Protein AF-A0A553PBY0-F1 (afdb_monomer)

pLDDT: mean 75.98, std 18.67, range [30.89, 94.25]

Structure (mmCIF, N/CA/C/O backbone):
data_AF-A0A553PBY0-F1
#
_entry.id   AF-A0A553PBY0-F1
#
loop_
_atom_site.group_PDB
_atom_site.id
_atom_site.type_symbol
_atom_site.label_atom_id
_atom_site.label_alt_id
_atom_site.label_comp_id
_atom_site.label_asym_id
_atom_site.label_entity_id
_atom_site.label_seq_id
_atom_site.pdbx_PDB_ins_code
_atom_site.Cartn_x
_atom_site.Cartn_y
_atom_site.Cartn_z
_atom_site.occupancy
_atom_site.B_iso_or_equiv
_atom_site.auth_seq_id
_atom_site.auth_comp_id
_atom_site.auth_asym_id
_atom_site.auth_atom_id
_atom_site.pdbx_PDB_model_num
ATOM 1 N N . MET A 1 1 ? 54.554 -24.666 -1.623 1.00 38.56 1 MET A N 1
ATOM 2 C CA . MET A 1 1 ? 54.776 -23.727 -0.501 1.00 38.56 1 MET A CA 1
ATOM 3 C C . MET A 1 1 ? 53.475 -22.991 -0.212 1.00 38.56 1 MET A C 1
ATOM 5 O O . MET A 1 1 ? 53.004 -22.261 -1.074 1.00 38.56 1 MET A O 1
ATOM 9 N N . GLY A 1 2 ? 52.847 -23.252 0.938 1.00 52.47 2 GLY A N 1
ATOM 10 C CA . GLY A 1 2 ? 51.594 -22.602 1.335 1.00 52.47 2 GLY A CA 1
ATOM 11 C C . GLY A 1 2 ? 51.859 -21.191 1.853 1.00 52.47 2 GLY A C 1
ATOM 12 O O . GLY A 1 2 ? 52.647 -21.013 2.778 1.00 52.47 2 GLY A O 1
ATOM 13 N N . ARG A 1 3 ? 51.230 -20.187 1.238 1.00 54.53 3 ARG A N 1
ATOM 14 C CA . ARG A 1 3 ? 51.334 -18.782 1.643 1.00 54.53 3 ARG A CA 1
ATOM 15 C C . ARG A 1 3 ? 50.651 -18.617 3.009 1.00 54.53 3 ARG A C 1
ATOM 17 O O . ARG A 1 3 ? 49.430 -18.687 3.099 1.00 54.53 3 ARG A O 1
ATOM 24 N N . MET A 1 4 ? 51.442 -18.466 4.071 1.00 58.09 4 MET A N 1
ATOM 25 C CA . MET A 1 4 ? 50.954 -18.206 5.427 1.00 58.09 4 MET A CA 1
ATOM 26 C C . MET A 1 4 ? 50.369 -16.783 5.461 1.00 58.09 4 MET A C 1
ATOM 28 O O . MET A 1 4 ? 51.083 -15.817 5.205 1.00 58.09 4 MET A O 1
ATOM 32 N N . MET A 1 5 ? 49.060 -16.662 5.697 1.00 57.94 5 MET A N 1
ATOM 33 C CA . MET A 1 5 ? 48.366 -15.372 5.813 1.00 57.94 5 MET A CA 1
ATOM 34 C C . MET A 1 5 ? 48.830 -14.613 7.075 1.00 57.94 5 MET A C 1
ATOM 36 O O . MET A 1 5 ? 49.016 -15.251 8.118 1.00 57.94 5 MET A O 1
ATOM 40 N N . PRO A 1 6 ? 49.018 -13.281 7.019 1.00 61.19 6 PRO A N 1
ATOM 41 C CA . PRO A 1 6 ? 49.542 -12.502 8.140 1.00 61.19 6 PRO A CA 1
ATOM 42 C C . PRO A 1 6 ? 48.525 -12.414 9.291 1.00 61.19 6 PRO A C 1
ATOM 44 O O . PRO A 1 6 ? 47.386 -11.989 9.125 1.00 61.19 6 PRO A O 1
ATOM 47 N N . LYS A 1 7 ? 48.944 -12.835 10.492 1.00 60.31 7 LYS A N 1
ATOM 48 C CA . LYS A 1 7 ? 48.107 -12.928 11.709 1.00 60.31 7 LYS A CA 1
ATOM 49 C C . LYS A 1 7 ? 47.625 -11.572 12.246 1.00 60.31 7 LYS A C 1
ATOM 51 O O . LYS A 1 7 ? 46.683 -11.540 13.031 1.00 60.31 7 LYS A O 1
ATOM 56 N N . THR A 1 8 ? 48.247 -10.479 11.814 1.00 63.72 8 THR A N 1
ATOM 57 C CA . THR A 1 8 ? 47.926 -9.108 12.228 1.00 63.72 8 THR A CA 1
ATOM 58 C C . THR A 1 8 ? 46.520 -8.703 11.807 1.00 63.72 8 THR A C 1
ATOM 60 O O . THR A 1 8 ? 45.801 -8.085 12.585 1.00 63.72 8 THR A O 1
ATOM 63 N N . ASP A 1 9 ? 46.078 -9.102 10.617 1.00 65.00 9 ASP A N 1
ATOM 64 C CA . ASP A 1 9 ? 44.782 -8.677 10.076 1.00 65.00 9 ASP A CA 1
ATOM 65 C C . ASP A 1 9 ? 43.620 -9.284 10.875 1.00 65.00 9 ASP A C 1
ATOM 67 O O . ASP A 1 9 ? 42.601 -8.635 11.115 1.00 65.00 9 ASP A O 1
ATOM 71 N N . ASN A 1 10 ? 43.811 -10.502 11.388 1.00 71.44 10 ASN A N 1
ATOM 72 C CA . ASN A 1 10 ? 42.827 -11.185 12.224 1.00 71.44 10 ASN A CA 1
ATOM 73 C C . ASN A 1 10 ? 42.641 -10.505 13.586 1.00 71.44 10 ASN A C 1
ATOM 75 O O . ASN A 1 10 ? 41.527 -10.472 14.105 1.00 71.44 10 ASN A O 1
ATOM 79 N N . GLU A 1 11 ? 43.706 -9.948 14.158 1.00 82.06 11 GLU A N 1
ATOM 80 C CA . GLU A 1 11 ? 43.663 -9.263 15.452 1.00 82.06 11 GLU A CA 1
ATOM 81 C C . GLU A 1 11 ? 42.964 -7.899 15.348 1.00 82.06 11 GLU A C 1
ATOM 83 O O . GLU A 1 11 ? 42.089 -7.581 16.154 1.00 82.06 11 GLU A O 1
ATOM 88 N N . HIS A 1 12 ? 43.242 -7.135 14.287 1.00 82.12 12 HIS A N 1
ATOM 89 C CA . HIS A 1 12 ? 42.534 -5.880 14.010 1.00 82.12 12 HIS A CA 1
ATOM 90 C C . HIS A 1 12 ? 41.040 -6.114 13.743 1.00 82.12 12 HIS A C 1
ATOM 92 O O . HIS A 1 12 ? 40.190 -5.365 14.234 1.00 82.12 12 HIS A O 1
ATOM 98 N N . LEU A 1 13 ? 40.696 -7.181 13.011 1.00 85.25 13 LEU A N 1
ATOM 99 C CA . LEU A 1 13 ? 39.303 -7.583 12.806 1.00 85.25 13 LEU A CA 1
ATOM 100 C C . LEU A 1 13 ? 38.631 -7.994 14.121 1.00 85.25 13 LEU A C 1
ATOM 102 O O . LEU A 1 13 ? 37.502 -7.575 14.376 1.00 85.25 13 LEU A O 1
ATOM 106 N N . ALA A 1 14 ? 39.314 -8.757 14.977 1.00 84.38 14 ALA A N 1
ATOM 107 C CA . ALA A 1 14 ? 38.794 -9.159 16.282 1.00 84.38 14 ALA A CA 1
ATOM 108 C C . ALA A 1 14 ? 38.514 -7.949 17.191 1.00 84.38 14 ALA A C 1
ATOM 110 O O . ALA A 1 14 ? 37.434 -7.866 17.783 1.00 84.38 14 ALA A O 1
ATOM 111 N N . ASN A 1 15 ? 39.425 -6.975 17.231 1.00 90.69 15 ASN A N 1
ATOM 112 C CA . ASN A 1 15 ? 39.254 -5.743 18.003 1.00 90.69 15 ASN A CA 1
ATOM 113 C C . ASN A 1 15 ? 38.071 -4.910 17.488 1.00 90.69 15 ASN A C 1
ATOM 115 O O . ASN A 1 15 ? 37.210 -4.503 18.269 1.00 90.69 15 ASN A O 1
ATOM 119 N N . ARG A 1 16 ? 37.935 -4.757 16.165 1.00 91.06 16 ARG A N 1
ATOM 120 C CA . ARG A 1 16 ? 36.788 -4.058 15.564 1.00 91.06 16 ARG A CA 1
ATOM 121 C C . ARG A 1 16 ? 35.460 -4.770 15.839 1.00 91.06 16 ARG A C 1
ATOM 123 O O . ARG A 1 16 ? 34.447 -4.123 16.106 1.00 91.06 16 ARG A O 1
ATOM 130 N N . ILE A 1 17 ? 35.442 -6.104 15.804 1.00 90.12 17 ILE A N 1
ATOM 131 C CA . ILE A 1 17 ? 34.258 -6.899 16.168 1.00 90.12 17 ILE A CA 1
ATOM 132 C C . ILE A 1 17 ? 33.894 -6.664 17.638 1.00 90.12 17 ILE A C 1
ATOM 134 O O . ILE A 1 17 ? 32.717 -6.476 17.955 1.00 90.12 17 ILE A O 1
ATOM 138 N N . TYR A 1 18 ? 34.883 -6.637 18.529 1.00 92.56 18 TYR A N 1
ATOM 139 C CA . TYR A 1 18 ? 34.672 -6.362 19.947 1.00 92.56 18 TYR A CA 1
ATOM 140 C C . TYR A 1 18 ? 34.099 -4.956 20.191 1.00 92.56 18 TYR A C 1
ATOM 142 O O . TYR A 1 18 ? 33.154 -4.797 20.972 1.00 92.56 18 TYR A O 1
ATOM 150 N N . GLU A 1 19 ? 34.594 -3.942 19.483 1.00 91.88 19 GLU A N 1
ATOM 151 C CA . GLU A 1 19 ? 34.049 -2.581 19.532 1.00 91.88 19 GLU A CA 1
ATOM 152 C C . GLU A 1 19 ? 32.581 -2.544 19.093 1.00 91.88 19 GLU A C 1
ATOM 154 O O . GLU A 1 19 ? 31.731 -2.014 19.813 1.00 91.88 19 GLU A O 1
ATOM 159 N N . ILE A 1 20 ? 32.247 -3.188 17.967 1.00 93.12 20 ILE A N 1
ATOM 160 C CA . ILE A 1 20 ? 30.864 -3.294 17.476 1.00 93.12 20 ILE A CA 1
ATOM 161 C C . ILE A 1 20 ? 29.969 -3.976 18.520 1.00 93.12 20 ILE A C 1
ATOM 163 O O . ILE A 1 20 ? 28.880 -3.486 18.830 1.00 93.12 20 ILE A O 1
ATOM 167 N N . GLN A 1 21 ? 30.420 -5.086 19.109 1.00 90.44 21 GLN A N 1
ATOM 168 C CA . GLN A 1 21 ? 29.670 -5.787 20.154 1.00 90.44 21 GLN A CA 1
ATOM 169 C C . GLN A 1 21 ? 29.454 -4.909 21.392 1.00 90.44 21 GLN A C 1
ATOM 171 O O . GLN A 1 21 ? 28.365 -4.908 21.977 1.00 90.44 21 GLN A O 1
ATOM 176 N N . THR A 1 22 ? 30.465 -4.131 21.771 1.00 92.00 22 THR A N 1
ATOM 177 C CA . THR A 1 22 ? 30.405 -3.200 22.899 1.00 92.00 22 THR A CA 1
ATOM 178 C C . THR A 1 22 ? 29.403 -2.077 22.638 1.00 92.00 22 THR A C 1
ATOM 180 O O . THR A 1 22 ? 28.567 -1.792 23.503 1.00 92.00 22 THR A O 1
ATOM 183 N N . LEU A 1 23 ? 29.401 -1.502 21.432 1.00 92.69 23 LEU A N 1
ATOM 184 C CA . LEU A 1 23 ? 28.424 -0.497 21.004 1.00 92.69 23 LEU A CA 1
ATOM 185 C C . LEU A 1 23 ? 26.995 -1.052 21.037 1.00 92.69 23 LEU A C 1
ATOM 187 O O . LEU A 1 2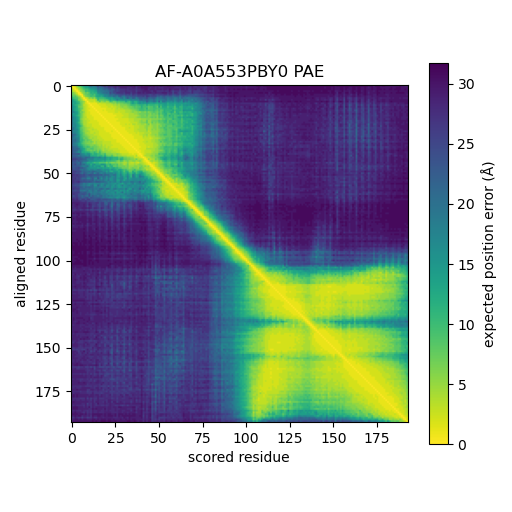3 ? 26.115 -0.456 21.661 1.00 92.69 23 LEU A O 1
ATOM 191 N N . ILE A 1 24 ? 26.768 -2.244 20.476 1.00 90.69 24 ILE A N 1
ATOM 192 C CA . ILE A 1 24 ? 25.455 -2.908 20.506 1.00 90.69 24 ILE A CA 1
ATOM 193 C C . ILE A 1 24 ? 24.997 -3.143 21.952 1.00 90.69 24 ILE A C 1
ATOM 195 O O . ILE A 1 24 ? 23.834 -2.911 22.295 1.00 90.69 24 ILE A O 1
ATOM 199 N N . LYS A 1 25 ? 25.897 -3.600 22.829 1.00 91.12 25 LYS A N 1
ATOM 200 C CA . LYS A 1 25 ? 25.595 -3.839 24.247 1.00 91.12 25 LYS A CA 1
ATOM 201 C C . LYS A 1 25 ? 25.232 -2.540 24.970 1.00 91.12 25 LYS A C 1
ATOM 203 O O . LYS A 1 25 ? 24.304 -2.545 25.783 1.00 91.12 25 LYS A O 1
ATOM 208 N N . LYS A 1 26 ? 25.920 -1.436 24.665 1.00 90.94 26 LYS A N 1
ATOM 209 C CA . LYS A 1 26 ? 25.639 -0.101 25.212 1.00 90.94 26 LYS A CA 1
ATOM 210 C C . LYS A 1 26 ? 24.264 0.407 24.773 1.00 90.94 26 LYS A C 1
ATOM 212 O O . LYS A 1 26 ? 23.470 0.791 25.631 1.00 90.94 26 LYS A O 1
ATOM 217 N N . GLU A 1 27 ? 23.936 0.306 23.487 1.00 89.44 27 GLU A N 1
ATOM 218 C CA . GLU A 1 27 ? 22.624 0.706 22.961 1.00 89.44 27 GLU A CA 1
ATOM 219 C C . GLU A 1 27 ? 21.483 -0.136 23.546 1.00 89.44 27 GLU A C 1
ATOM 221 O O . GLU A 1 27 ? 20.462 0.396 23.980 1.00 89.44 27 GLU A O 1
ATOM 226 N N . ARG A 1 28 ? 21.677 -1.453 23.693 1.00 89.12 28 ARG A N 1
ATOM 227 C CA . ARG A 1 28 ? 20.698 -2.327 24.369 1.00 89.12 28 ARG A CA 1
ATOM 228 C C . ARG A 1 28 ? 20.457 -1.921 25.824 1.00 89.12 28 ARG A C 1
ATOM 230 O O . ARG A 1 28 ? 19.316 -1.972 26.285 1.00 89.12 28 ARG A O 1
ATOM 237 N N . ARG A 1 29 ? 21.506 -1.519 26.551 1.00 90.44 29 ARG A N 1
ATOM 238 C CA . ARG A 1 29 ? 21.386 -1.008 27.928 1.00 90.44 29 ARG A CA 1
ATOM 239 C C . ARG A 1 29 ? 20.627 0.317 27.963 1.00 90.44 29 ARG A C 1
ATOM 241 O O . ARG A 1 29 ? 19.698 0.443 28.753 1.00 90.44 29 ARG A O 1
ATOM 248 N N . LYS A 1 30 ? 20.961 1.262 27.079 1.00 91.81 30 LYS A N 1
ATOM 249 C CA . LYS A 1 30 ? 20.268 2.555 26.962 1.00 91.81 30 LYS A CA 1
ATOM 250 C C . LYS A 1 30 ? 18.781 2.367 26.654 1.00 91.81 30 LYS A C 1
ATOM 252 O O . LYS A 1 30 ? 17.943 2.944 27.340 1.00 91.81 30 LYS A O 1
ATOM 257 N N . LYS A 1 31 ? 18.455 1.483 25.704 1.00 88.44 31 LYS A N 1
ATOM 258 C CA . LYS A 1 31 ? 17.075 1.107 25.368 1.00 88.44 31 LYS A CA 1
ATOM 259 C C . LYS A 1 31 ? 16.323 0.569 26.587 1.00 88.44 31 LYS A C 1
ATOM 261 O O . LYS A 1 31 ? 15.203 0.988 26.844 1.00 88.44 31 LYS A O 1
ATOM 266 N N . ARG A 1 32 ? 16.946 -0.331 27.358 1.00 89.69 32 ARG A N 1
ATOM 267 C CA . ARG A 1 32 ? 16.352 -0.895 28.581 1.00 89.69 32 ARG A CA 1
ATOM 268 C C . ARG A 1 32 ? 16.077 0.180 29.631 1.00 89.69 32 ARG A C 1
ATOM 270 O O . ARG A 1 32 ? 14.993 0.194 30.194 1.00 89.69 32 ARG A O 1
ATOM 277 N N . LEU A 1 33 ? 17.028 1.081 29.869 1.00 92.56 33 LEU A N 1
ATOM 278 C CA . LEU A 1 33 ? 16.848 2.179 30.823 1.00 92.56 33 LEU A CA 1
ATOM 279 C C . LEU A 1 33 ? 15.722 3.124 30.395 1.00 92.56 33 LEU A C 1
ATOM 281 O O . LEU A 1 33 ? 14.938 3.548 31.236 1.00 92.56 33 LEU A O 1
ATOM 285 N N . LEU A 1 34 ? 15.616 3.424 29.097 1.00 88.25 34 LEU A N 1
ATOM 286 C CA . LEU A 1 34 ? 14.524 4.237 28.568 1.00 88.25 34 LEU A CA 1
ATOM 287 C C . LEU A 1 34 ? 13.170 3.549 28.774 1.00 88.25 34 LEU A C 1
ATOM 289 O O . LEU A 1 34 ? 12.256 4.177 29.289 1.00 88.25 34 LEU A O 1
ATOM 293 N N . MET A 1 35 ? 13.064 2.255 28.460 1.00 82.94 35 MET A N 1
ATOM 294 C CA . MET A 1 35 ? 11.848 1.475 28.728 1.00 82.94 35 MET A CA 1
ATOM 295 C C . MET A 1 35 ? 11.466 1.489 30.210 1.00 82.94 35 MET A C 1
ATOM 297 O O . MET A 1 35 ? 10.310 1.723 30.527 1.00 82.94 35 MET A O 1
ATOM 301 N N . MET A 1 36 ? 12.432 1.303 31.116 1.00 87.38 36 MET A N 1
ATOM 302 C CA . MET A 1 36 ? 12.176 1.349 32.561 1.00 87.38 36 MET A CA 1
ATOM 303 C C . MET A 1 36 ? 11.685 2.728 33.024 1.00 87.38 36 MET A C 1
ATOM 305 O O . MET A 1 36 ? 10.794 2.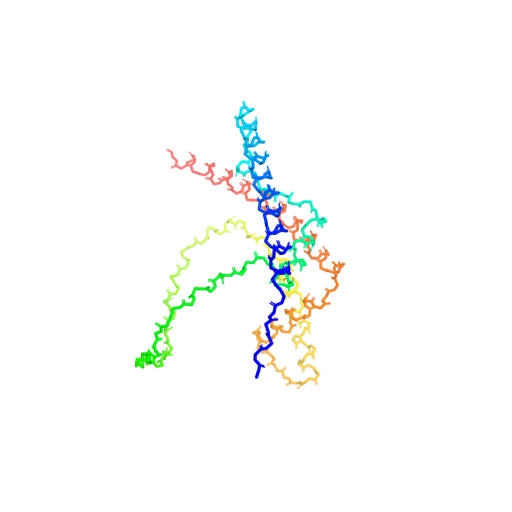803 33.862 1.00 87.38 36 MET A O 1
ATOM 309 N N . LYS A 1 37 ? 12.231 3.818 32.466 1.00 89.12 37 LYS A N 1
ATOM 310 C CA . LYS A 1 37 ? 11.750 5.181 32.749 1.00 89.12 37 LYS A CA 1
ATOM 311 C C . LYS A 1 37 ? 10.327 5.407 32.233 1.00 89.12 37 LYS A C 1
ATOM 313 O O . LYS A 1 37 ? 9.530 6.019 32.929 1.00 89.12 37 LYS A O 1
ATOM 318 N N . LEU A 1 38 ? 10.008 4.906 31.040 1.00 85.62 38 LEU A N 1
ATOM 319 C CA . LEU A 1 38 ? 8.663 5.009 30.466 1.00 85.62 38 LEU A CA 1
ATOM 320 C C . LEU A 1 38 ? 7.644 4.158 31.244 1.00 85.62 38 LEU A C 1
ATOM 322 O O . LEU A 1 38 ? 6.529 4.611 31.484 1.00 85.62 38 LEU A O 1
ATOM 326 N N . ASP A 1 39 ? 8.050 2.973 31.711 1.00 84.94 39 ASP A N 1
ATOM 327 C CA . ASP A 1 39 ? 7.241 2.113 32.587 1.00 84.94 39 ASP A CA 1
ATOM 328 C C . ASP A 1 39 ? 6.918 2.802 33.919 1.00 84.94 39 ASP A C 1
ATOM 330 O O . ASP A 1 39 ? 5.793 2.709 34.400 1.00 84.94 39 ASP A O 1
ATOM 334 N N . GLN A 1 40 ? 7.879 3.532 34.495 1.00 85.94 40 GLN A N 1
ATOM 335 C CA . GLN A 1 40 ? 7.687 4.281 35.740 1.00 85.94 40 GLN A CA 1
ATOM 336 C C . GLN A 1 40 ? 6.667 5.421 35.600 1.00 85.94 40 GLN A C 1
ATOM 338 O O . GLN A 1 40 ? 5.982 5.752 36.563 1.00 85.94 40 GLN A O 1
ATOM 343 N N . ILE A 1 41 ? 6.563 6.010 34.407 1.00 85.44 41 ILE A N 1
ATOM 344 C CA . ILE A 1 41 ? 5.608 7.082 34.085 1.00 85.44 41 ILE A CA 1
ATOM 345 C C . ILE A 1 41 ? 4.216 6.502 33.744 1.00 85.44 41 ILE A C 1
ATOM 347 O O . ILE A 1 41 ? 3.237 7.241 33.695 1.00 85.44 41 ILE A O 1
ATOM 351 N N . GLY A 1 42 ? 4.098 5.178 33.562 1.00 79.25 42 GLY A N 1
ATOM 352 C CA . GLY A 1 42 ? 2.845 4.512 33.191 1.00 79.25 42 GLY A CA 1
ATOM 353 C C . GLY A 1 42 ? 2.463 4.691 31.718 1.00 79.25 42 GLY A C 1
ATOM 354 O O . GLY A 1 42 ? 1.295 4.553 31.362 1.00 79.25 42 GLY A O 1
ATOM 355 N N . ASP A 1 43 ? 3.432 5.013 30.858 1.00 76.44 43 ASP A N 1
ATOM 356 C CA . ASP A 1 43 ? 3.194 5.292 29.442 1.00 76.44 43 ASP A CA 1
ATOM 357 C C . ASP A 1 43 ? 2.939 3.995 28.642 1.00 76.44 43 ASP A C 1
ATOM 359 O O . ASP A 1 43 ? 3.628 2.985 28.807 1.00 76.44 43 ASP A O 1
ATOM 363 N N . ASN A 1 44 ? 1.964 4.002 27.728 1.00 77.38 44 ASN A N 1
ATOM 364 C CA . ASN A 1 44 ? 1.546 2.823 26.954 1.00 77.38 44 ASN A CA 1
ATOM 365 C C . ASN A 1 44 ? 2.397 2.614 25.685 1.00 77.38 44 ASN A C 1
ATOM 367 O O . ASN A 1 44 ? 1.904 2.198 24.633 1.00 77.38 44 ASN A O 1
ATOM 371 N N . TYR A 1 45 ? 3.703 2.877 25.764 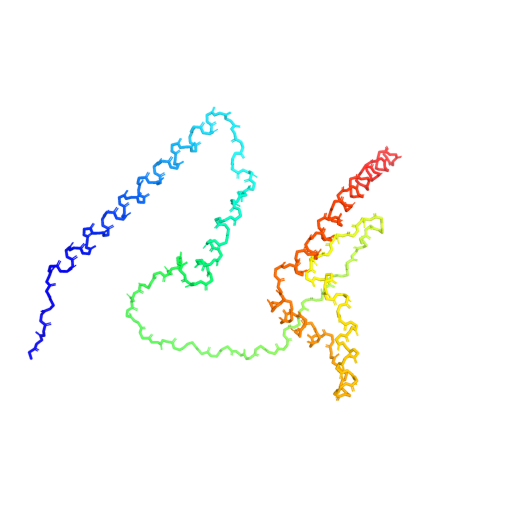1.00 77.88 45 TYR A N 1
ATOM 372 C CA . TYR A 1 45 ? 4.617 2.833 24.614 1.00 77.88 45 TYR A CA 1
ATOM 373 C C . TYR A 1 45 ? 4.725 1.447 23.946 1.00 77.88 45 TYR A C 1
ATOM 375 O O . TYR A 1 45 ? 5.251 1.335 22.841 1.00 77.88 45 TYR A O 1
ATOM 383 N N . ARG A 1 46 ? 4.246 0.376 24.596 1.00 79.44 46 ARG A N 1
ATOM 384 C CA . ARG A 1 46 ? 4.227 -0.989 24.037 1.00 79.44 46 ARG A CA 1
ATOM 385 C C . ARG A 1 46 ? 3.126 -1.203 22.996 1.00 79.44 46 ARG A C 1
ATOM 387 O O . ARG A 1 46 ? 3.312 -2.032 22.108 1.00 79.44 46 ARG A O 1
ATOM 394 N N . ASN A 1 47 ? 2.014 -0.473 23.099 1.00 75.44 47 ASN A N 1
ATOM 395 C CA . ASN A 1 47 ? 0.842 -0.662 22.237 1.00 75.44 47 ASN A CA 1
ATOM 396 C C . ASN A 1 47 ? 0.650 0.472 21.220 1.00 75.44 47 ASN A C 1
ATOM 398 O O . ASN A 1 47 ? -0.205 0.359 20.340 1.00 75.44 47 ASN A O 1
ATOM 402 N N . VAL A 1 48 ? 1.432 1.551 21.311 1.00 72.25 48 VAL A N 1
ATOM 403 C CA . VAL A 1 48 ? 1.407 2.630 20.318 1.00 72.25 48 VAL A CA 1
ATOM 404 C C . VAL A 1 48 ? 2.097 2.150 19.032 1.00 72.25 48 VAL A C 1
ATOM 406 O O . VAL A 1 48 ? 3.226 1.655 19.094 1.00 72.25 48 VAL A O 1
ATOM 409 N N . PRO A 1 49 ? 1.460 2.283 17.852 1.00 66.94 49 PRO A N 1
ATOM 410 C CA . PRO A 1 49 ? 2.108 1.991 16.580 1.00 66.94 49 PRO A CA 1
ATOM 411 C C . PRO A 1 49 ? 3.373 2.838 16.434 1.00 66.94 49 PRO A C 1
ATOM 413 O O . PRO A 1 49 ? 3.312 4.063 16.521 1.00 66.94 49 PRO A O 1
ATOM 416 N N . ILE A 1 50 ? 4.519 2.195 16.208 1.00 67.25 50 ILE A N 1
ATOM 417 C CA . ILE A 1 50 ? 5.781 2.897 15.958 1.00 67.25 50 ILE A CA 1
ATOM 418 C C . ILE A 1 50 ? 5.649 3.625 14.615 1.00 67.25 50 ILE A C 1
ATOM 420 O O . ILE A 1 50 ? 5.813 3.026 13.552 1.00 67.25 50 ILE A O 1
ATOM 424 N N . ILE A 1 51 ? 5.330 4.917 14.662 1.00 63.50 51 ILE A N 1
ATOM 425 C CA . ILE A 1 51 ? 5.367 5.801 13.498 1.00 63.50 51 ILE A CA 1
ATOM 426 C C . ILE A 1 51 ? 6.833 6.182 13.314 1.00 63.50 51 ILE A C 1
ATOM 428 O O . ILE A 1 51 ? 7.327 7.126 13.925 1.00 63.50 51 ILE A O 1
ATOM 432 N N . MET A 1 52 ? 7.560 5.392 12.524 1.00 65.12 52 MET A N 1
ATOM 433 C CA . MET A 1 52 ? 8.902 5.791 12.105 1.00 65.12 52 MET A CA 1
ATOM 434 C C . MET A 1 52 ? 8.782 7.092 11.296 1.00 65.12 52 MET A C 1
ATOM 436 O O . MET A 1 52 ? 7.913 7.174 10.419 1.00 65.12 52 MET A O 1
ATOM 440 N N . PRO A 1 53 ? 9.604 8.118 11.576 1.00 67.81 53 PRO A N 1
ATOM 441 C CA . PRO A 1 53 ? 9.548 9.369 10.836 1.00 67.81 53 PRO A CA 1
ATOM 442 C C . PRO A 1 53 ? 9.825 9.097 9.346 1.00 67.81 53 PRO A C 1
ATOM 444 O O . PRO A 1 53 ? 10.677 8.265 9.029 1.00 67.81 53 PRO A O 1
ATOM 447 N N . PRO A 1 54 ? 9.146 9.787 8.410 1.00 59.47 54 PRO A N 1
ATOM 448 C CA . PRO A 1 54 ? 9.144 9.419 6.989 1.00 59.47 54 PRO A CA 1
ATOM 449 C C . PRO A 1 54 ? 10.533 9.243 6.354 1.00 59.47 54 PRO A C 1
ATOM 451 O O . PRO A 1 54 ? 10.730 8.345 5.542 1.00 59.47 54 PRO A O 1
ATOM 454 N N . LYS A 1 55 ? 11.520 10.041 6.779 1.00 62.41 55 LYS A N 1
ATOM 455 C CA . LYS A 1 55 ? 12.909 9.966 6.293 1.00 62.41 55 LYS A CA 1
ATOM 456 C C . LYS A 1 55 ? 13.639 8.686 6.727 1.00 62.41 55 LYS A C 1
ATOM 458 O O . LYS A 1 55 ? 14.500 8.188 6.013 1.00 62.41 55 LYS A O 1
ATOM 463 N N . GLU A 1 56 ? 13.296 8.130 7.887 1.00 63.12 56 GLU A N 1
ATOM 464 C CA . GLU A 1 56 ? 13.873 6.869 8.373 1.00 63.12 56 GLU A CA 1
ATOM 465 C C . GLU A 1 56 ? 13.187 5.652 7.744 1.00 63.12 56 GLU A C 1
ATOM 467 O O . GLU A 1 56 ? 13.828 4.622 7.548 1.00 63.12 56 GLU A O 1
ATOM 472 N N . VAL A 1 57 ? 11.911 5.786 7.361 1.00 61.88 57 VAL A N 1
ATOM 473 C CA . VAL A 1 57 ? 11.163 4.761 6.615 1.00 61.88 57 VAL A CA 1
ATOM 474 C C . VAL A 1 57 ? 11.789 4.526 5.241 1.00 61.88 57 VAL A C 1
ATOM 476 O O . VAL A 1 57 ? 11.973 3.375 4.853 1.00 61.88 57 VAL A O 1
ATOM 479 N N . GLU A 1 58 ? 12.162 5.597 4.540 1.00 62.66 58 GLU A N 1
ATOM 480 C CA . GLU A 1 58 ? 12.817 5.534 3.229 1.00 62.66 58 GLU A CA 1
ATOM 481 C C . GLU A 1 58 ? 14.197 4.863 3.321 1.00 62.66 58 GLU A C 1
ATOM 483 O O . GLU A 1 58 ? 14.481 3.914 2.590 1.00 62.66 58 GLU A O 1
ATOM 488 N N . ASN A 1 59 ? 15.010 5.253 4.309 1.00 65.12 59 ASN A N 1
ATOM 489 C CA . ASN A 1 59 ? 16.313 4.633 4.571 1.00 65.12 59 ASN A CA 1
ATOM 490 C C . ASN A 1 59 ? 16.193 3.150 4.956 1.00 65.12 59 ASN A C 1
ATOM 492 O O . ASN A 1 59 ? 16.986 2.316 4.516 1.00 65.12 59 ASN A O 1
ATOM 496 N N . PHE A 1 60 ? 15.191 2.799 5.763 1.00 61.41 60 PHE A N 1
ATOM 497 C CA . PHE A 1 60 ? 14.930 1.421 6.171 1.00 61.41 60 PHE A CA 1
ATOM 498 C C . PHE A 1 60 ? 14.437 0.558 5.003 1.00 61.41 60 PHE A C 1
ATOM 500 O O . PHE A 1 60 ? 14.870 -0.582 4.847 1.00 61.41 60 PHE A O 1
ATOM 507 N N . GLN A 1 61 ? 13.568 1.099 4.148 1.00 62.56 61 GLN A N 1
ATOM 508 C CA . GLN A 1 61 ? 13.103 0.425 2.935 1.00 62.56 61 GLN A CA 1
ATOM 509 C C . GLN A 1 61 ? 14.241 0.228 1.931 1.00 62.56 61 GLN A C 1
ATOM 511 O O . GLN A 1 61 ? 14.352 -0.851 1.353 1.00 62.56 61 GLN A O 1
ATOM 516 N N . LEU A 1 62 ? 15.132 1.212 1.790 1.00 65.62 62 LEU A N 1
ATOM 517 C CA . LEU A 1 62 ? 16.329 1.114 0.956 1.00 65.62 62 LEU A CA 1
ATOM 518 C C . LEU A 1 62 ? 17.323 0.061 1.488 1.00 65.62 62 LEU A C 1
ATOM 520 O O . LEU A 1 62 ? 17.883 -0.721 0.716 1.00 65.62 62 LEU A O 1
ATOM 524 N N . ALA A 1 63 ? 17.495 -0.033 2.810 1.00 62.88 63 ALA A N 1
ATOM 525 C CA . ALA A 1 63 ? 18.315 -1.068 3.447 1.00 62.88 63 ALA A CA 1
ATOM 526 C C . ALA A 1 63 ? 17.713 -2.482 3.287 1.00 62.88 63 ALA A C 1
ATOM 528 O O . ALA A 1 63 ? 18.432 -3.452 3.046 1.00 62.88 63 ALA A O 1
ATOM 529 N N . MET A 1 64 ? 16.384 -2.599 3.352 1.00 61.59 64 MET A N 1
ATOM 530 C CA . MET A 1 64 ? 15.660 -3.856 3.131 1.00 61.59 64 MET A CA 1
ATOM 531 C C . MET A 1 64 ? 15.671 -4.298 1.663 1.00 61.59 64 MET A C 1
ATOM 533 O O . MET A 1 64 ? 15.785 -5.489 1.378 1.00 61.59 64 MET A O 1
ATOM 537 N N . ALA A 1 65 ? 15.582 -3.349 0.728 1.00 65.06 65 ALA A N 1
ATOM 538 C CA . ALA A 1 65 ? 15.661 -3.608 -0.708 1.00 65.06 65 ALA A CA 1
ATOM 539 C C . ALA A 1 65 ? 17.076 -4.016 -1.158 1.00 65.06 65 ALA A C 1
ATOM 541 O O . ALA A 1 65 ? 17.216 -4.748 -2.134 1.00 65.06 65 ALA A O 1
ATOM 542 N N . SER A 1 66 ? 18.116 -3.598 -0.428 1.00 52.59 66 SER A N 1
ATOM 543 C CA . SER A 1 66 ? 19.520 -3.938 -0.711 1.00 52.59 66 SER A CA 1
ATOM 544 C C . SER A 1 66 ? 20.001 -5.250 -0.069 1.00 52.59 66 SER A C 1
ATOM 546 O O . SER A 1 66 ? 21.184 -5.576 -0.146 1.00 52.59 66 SER A O 1
ATOM 548 N N . GLY A 1 67 ? 19.104 -6.051 0.525 1.00 53.22 67 GLY A N 1
ATOM 549 C CA . GLY A 1 67 ? 19.433 -7.390 1.035 1.00 53.22 67 GLY A CA 1
ATOM 550 C C . GLY A 1 67 ? 20.298 -7.402 2.302 1.00 53.22 67 GLY A C 1
ATOM 551 O O . GLY A 1 67 ? 20.882 -8.431 2.644 1.00 53.22 67 GLY A O 1
ATOM 552 N N . GLY A 1 68 ? 20.385 -6.281 3.018 1.00 50.81 68 GLY A N 1
ATOM 553 C CA . GLY A 1 68 ? 21.153 -6.164 4.251 1.00 50.81 68 GLY A CA 1
ATOM 554 C C . GLY A 1 68 ? 20.310 -6.425 5.499 1.00 50.81 68 GLY A C 1
ATOM 555 O O . GLY A 1 68 ? 19.248 -5.839 5.663 1.00 50.81 68 GLY A O 1
ATOM 556 N N . LEU A 1 69 ? 20.865 -7.226 6.418 1.00 45.53 69 LEU A N 1
ATOM 557 C CA . LEU A 1 69 ? 20.543 -7.304 7.857 1.00 45.53 69 LEU A CA 1
ATOM 558 C C . LEU A 1 69 ? 19.626 -8.423 8.383 1.00 45.53 69 LEU A C 1
ATOM 560 O O . LEU A 1 69 ? 19.178 -8.309 9.511 1.00 45.53 69 LEU A O 1
ATOM 564 N N . TYR A 1 70 ? 19.482 -9.573 7.714 1.00 38.59 70 TYR A N 1
ATOM 565 C CA . TYR A 1 70 ? 19.198 -10.845 8.426 1.00 38.59 70 TYR A CA 1
ATOM 566 C C . TYR A 1 70 ? 19.881 -12.028 7.726 1.00 38.59 70 TYR A C 1
ATOM 568 O O . TYR A 1 70 ? 19.239 -12.895 7.137 1.00 38.59 70 TYR A O 1
ATOM 576 N N . GLY A 1 71 ? 21.214 -12.067 7.782 1.00 36.16 71 GLY A N 1
ATOM 577 C CA . GLY A 1 71 ? 21.979 -13.263 7.434 1.00 36.16 71 GLY A CA 1
ATOM 578 C C . GLY A 1 71 ? 21.683 -14.373 8.443 1.00 36.16 71 GLY A C 1
ATOM 579 O O . GLY A 1 71 ? 22.117 -14.320 9.593 1.00 36.16 71 GLY A O 1
ATOM 580 N N . LYS A 1 72 ? 20.897 -15.365 8.028 1.00 35.12 72 LYS A N 1
ATOM 581 C CA . LYS A 1 72 ? 20.696 -16.620 8.756 1.00 35.12 72 LYS A CA 1
ATOM 582 C C . LYS A 1 72 ? 22.041 -17.356 8.738 1.00 35.12 72 LYS A C 1
ATOM 584 O O . LYS A 1 72 ? 22.491 -17.751 7.674 1.00 35.12 72 LYS A O 1
ATOM 589 N N . GLY A 1 73 ? 22.703 -17.454 9.890 1.00 30.89 73 GLY A N 1
ATOM 590 C CA . GLY A 1 73 ? 24.039 -18.039 10.000 1.00 30.89 73 GLY A CA 1
ATOM 591 C C . GLY A 1 73 ? 24.082 -19.518 9.613 1.00 30.89 73 GLY A C 1
ATOM 592 O O . GLY A 1 73 ? 23.315 -20.327 10.143 1.00 30.89 73 GLY A O 1
ATOM 593 N N . ASP A 1 74 ? 25.020 -19.850 8.731 1.00 33.97 74 ASP A N 1
ATOM 594 C CA . ASP A 1 74 ? 25.408 -21.209 8.378 1.00 33.97 74 ASP A CA 1
ATOM 595 C C . ASP A 1 74 ? 26.189 -21.857 9.530 1.00 33.97 74 ASP A C 1
ATOM 597 O O . ASP A 1 74 ? 27.226 -21.361 9.971 1.00 33.97 74 ASP A O 1
ATOM 601 N N . LYS A 1 75 ? 25.694 -22.999 10.018 1.00 36.66 75 LYS A N 1
ATOM 602 C CA . LYS A 1 75 ? 26.481 -23.945 10.815 1.00 36.66 75 LYS A CA 1
ATOM 603 C C . LYS A 1 75 ? 26.786 -25.132 9.916 1.00 36.66 75 LYS A C 1
ATOM 605 O O . LYS A 1 75 ? 25.892 -25.904 9.581 1.00 36.66 75 LYS A O 1
ATOM 610 N N . ASN A 1 76 ? 28.044 -25.240 9.518 1.00 31.28 76 ASN A N 1
ATOM 611 C CA . ASN A 1 76 ? 28.565 -26.357 8.750 1.00 31.28 76 ASN A CA 1
ATOM 612 C C . ASN A 1 76 ? 28.599 -27.607 9.651 1.00 31.28 76 ASN A C 1
ATOM 614 O O . ASN A 1 76 ? 29.219 -27.579 10.713 1.00 31.28 76 ASN A O 1
ATOM 618 N N . ALA A 1 77 ? 27.940 -28.689 9.241 1.00 32.34 77 ALA A N 1
ATOM 619 C CA . ALA A 1 77 ? 28.148 -30.023 9.795 1.00 32.34 77 ALA A CA 1
ATOM 620 C C . ALA A 1 77 ? 28.136 -31.022 8.637 1.00 32.34 77 ALA A C 1
ATOM 622 O O . ALA A 1 77 ? 27.147 -31.175 7.921 1.00 32.34 77 ALA A O 1
ATOM 623 N N . SER A 1 78 ? 29.285 -31.658 8.452 1.00 37.75 78 SER A N 1
ATOM 624 C CA . SER A 1 78 ? 29.543 -32.783 7.568 1.00 37.75 78 SER A CA 1
ATOM 625 C C . SER A 1 78 ? 28.466 -33.867 7.690 1.00 37.75 78 SER A C 1
ATOM 627 O O . SER A 1 78 ? 28.259 -34.461 8.745 1.00 37.75 78 SER A O 1
ATOM 629 N N . GLY A 1 79 ? 27.796 -34.158 6.578 1.00 32.12 79 GLY A N 1
ATOM 630 C CA . GLY A 1 79 ? 26.841 -35.254 6.471 1.00 32.12 79 GLY A CA 1
ATOM 631 C C . GLY A 1 79 ? 26.393 -35.419 5.026 1.00 32.12 79 GLY A C 1
ATOM 632 O O . GLY A 1 79 ? 25.760 -34.532 4.465 1.00 32.12 79 GLY A O 1
ATOM 633 N N . ALA A 1 80 ? 26.764 -36.544 4.417 1.00 35.56 80 ALA A N 1
ATOM 634 C CA . ALA A 1 80 ? 26.476 -36.911 3.033 1.00 35.56 80 ALA A CA 1
ATOM 635 C C . ALA A 1 80 ? 25.008 -36.653 2.606 1.00 35.56 80 ALA A C 1
ATOM 637 O O . ALA A 1 80 ? 24.089 -36.820 3.417 1.00 35.56 80 ALA A O 1
ATOM 638 N N . PRO A 1 81 ? 24.742 -36.313 1.329 1.00 36.22 81 PRO A N 1
ATOM 639 C CA . PRO A 1 81 ? 23.399 -35.989 0.870 1.00 36.22 81 PRO A CA 1
ATOM 640 C C . PRO A 1 81 ? 22.554 -37.265 0.754 1.00 36.22 81 PRO A C 1
ATOM 642 O O . PRO A 1 81 ? 22.536 -37.938 -0.277 1.00 36.22 81 PRO A O 1
ATOM 645 N N . LYS A 1 82 ? 21.800 -37.601 1.805 1.00 40.50 82 LYS A N 1
ATOM 646 C CA . LYS A 1 82 ? 20.720 -38.590 1.700 1.00 40.50 82 LYS A CA 1
ATOM 647 C C . LYS A 1 82 ? 19.571 -37.981 0.891 1.00 40.50 82 LYS A C 1
ATOM 649 O O . LYS A 1 82 ? 18.755 -37.223 1.414 1.00 40.50 82 LYS A O 1
ATOM 654 N N . ARG A 1 83 ? 19.509 -38.322 -0.400 1.00 42.06 83 ARG A N 1
ATOM 655 C CA . ARG A 1 83 ? 18.352 -38.078 -1.274 1.00 42.06 83 ARG A CA 1
ATOM 656 C C . ARG A 1 83 ? 17.121 -38.725 -0.629 1.00 42.06 83 ARG A C 1
ATOM 658 O O . ARG A 1 83 ? 17.080 -39.943 -0.477 1.00 42.06 83 ARG A O 1
ATOM 665 N N . LYS A 1 84 ? 16.122 -37.928 -0.237 1.00 40.50 84 LYS A N 1
ATOM 666 C CA . LYS A 1 84 ? 14.805 -38.474 0.120 1.00 40.50 84 LYS A CA 1
ATOM 667 C C . LYS A 1 84 ? 14.107 -38.949 -1.161 1.00 40.50 84 LYS A C 1
ATOM 669 O O . LYS A 1 84 ? 14.085 -38.186 -2.130 1.00 40.50 84 LYS A O 1
ATOM 674 N N . PRO A 1 85 ? 13.547 -40.169 -1.195 1.00 41.31 85 PRO A N 1
ATOM 675 C CA . PRO A 1 85 ? 12.816 -40.651 -2.355 1.00 41.31 85 PRO A CA 1
ATOM 676 C C . PRO A 1 85 ? 11.471 -39.920 -2.477 1.00 41.31 85 PRO A C 1
ATOM 678 O O . PRO A 1 85 ? 10.776 -39.712 -1.486 1.00 41.31 85 PRO A O 1
ATOM 681 N N . GLY A 1 86 ? 11.158 -39.513 -3.710 1.00 41.44 86 GLY A N 1
ATOM 682 C CA . GLY A 1 86 ? 9.820 -39.284 -4.263 1.00 41.44 86 GLY A CA 1
ATOM 683 C C . GLY A 1 86 ? 8.782 -38.581 -3.388 1.00 41.44 86 GLY A C 1
ATOM 684 O O . GLY A 1 86 ? 8.017 -39.226 -2.677 1.00 41.44 86 GLY A O 1
ATOM 685 N N . ARG A 1 87 ? 8.614 -37.267 -3.575 1.00 45.00 87 ARG A N 1
ATOM 686 C CA . ARG A 1 87 ? 7.283 -36.673 -3.403 1.00 45.00 87 ARG A CA 1
ATOM 687 C C . ARG A 1 87 ? 6.501 -36.940 -4.696 1.00 45.00 87 ARG A C 1
ATOM 689 O O . ARG A 1 87 ? 6.996 -36.530 -5.745 1.00 45.00 87 ARG A O 1
ATOM 696 N N . PRO A 1 88 ? 5.321 -37.583 -4.667 1.00 49.41 88 PRO A N 1
ATOM 697 C CA . PRO A 1 88 ? 4.511 -37.703 -5.871 1.00 49.41 88 PRO A CA 1
ATOM 698 C C . PRO A 1 88 ? 4.072 -36.298 -6.319 1.00 49.41 88 PRO A C 1
ATOM 700 O O . PRO A 1 88 ? 3.897 -35.409 -5.471 1.00 49.41 88 PRO A O 1
ATOM 703 N N . PRO A 1 89 ? 3.918 -36.058 -7.632 1.00 46.56 89 PRO A N 1
ATOM 704 C CA . PRO A 1 89 ? 3.461 -34.775 -8.138 1.00 46.56 89 PRO A CA 1
ATOM 705 C C . PRO A 1 89 ? 2.076 -34.499 -7.550 1.00 46.56 89 PRO A C 1
ATOM 707 O O . PRO A 1 89 ? 1.156 -35.306 -7.674 1.00 46.56 89 PRO A O 1
ATOM 710 N N . LYS A 1 90 ? 1.925 -33.364 -6.861 1.00 46.75 90 LYS A N 1
ATOM 711 C CA . LYS A 1 90 ? 0.605 -32.903 -6.437 1.00 46.75 90 LYS A CA 1
ATOM 712 C C . LYS A 1 90 ? -0.187 -32.566 -7.701 1.00 46.75 90 LYS A C 1
ATOM 714 O O . LYS A 1 90 ? -0.015 -31.485 -8.257 1.00 46.75 90 LYS A O 1
ATOM 719 N N . GLY A 1 91 ? -1.054 -33.490 -8.117 1.00 52.56 91 GLY A N 1
ATOM 720 C CA . GLY A 1 91 ? -2.233 -33.186 -8.927 1.00 52.56 91 GLY A CA 1
ATOM 721 C C . GLY A 1 91 ? -3.087 -32.095 -8.260 1.00 52.56 91 GLY A C 1
ATOM 722 O O . GLY A 1 91 ? -2.761 -31.653 -7.152 1.00 52.56 91 GLY A O 1
ATOM 723 N N . PRO A 1 92 ? -4.157 -31.612 -8.910 1.00 48.06 92 PRO A N 1
ATOM 724 C CA . PRO A 1 92 ? -4.880 -30.420 -8.484 1.00 48.06 92 PRO A CA 1
ATOM 725 C C . PRO A 1 92 ? -5.514 -30.655 -7.109 1.00 48.06 92 PRO A C 1
ATOM 727 O O . PRO A 1 92 ? -6.600 -31.213 -6.988 1.00 48.06 92 PRO A O 1
ATOM 730 N N . VAL A 1 93 ? -4.818 -30.242 -6.047 1.00 50.56 93 VAL A N 1
ATOM 731 C CA . VAL A 1 93 ? -5.346 -30.288 -4.685 1.00 50.56 93 VAL A CA 1
ATOM 732 C C . VAL A 1 93 ? -6.432 -29.230 -4.633 1.00 50.56 93 VAL A C 1
ATOM 734 O O . VAL A 1 93 ? -6.144 -28.031 -4.565 1.00 50.56 93 VAL A O 1
ATOM 737 N N . GLY A 1 94 ? -7.678 -29.693 -4.736 1.00 50.84 94 GLY A N 1
ATOM 738 C CA . GLY A 1 94 ? -8.872 -28.884 -4.588 1.00 50.84 94 GLY A CA 1
ATOM 739 C C . GLY A 1 94 ? -8.721 -27.980 -3.374 1.00 50.84 94 GLY A C 1
ATOM 740 O O . GLY A 1 94 ? -8.577 -28.437 -2.240 1.00 50.84 94 GLY A O 1
ATOM 741 N N . ARG A 1 95 ? -8.714 -26.669 -3.626 1.00 57.44 95 ARG A N 1
ATOM 742 C CA . ARG A 1 95 ? -8.936 -25.673 -2.582 1.00 57.44 95 ARG A CA 1
ATOM 743 C C . ARG A 1 95 ? -10.221 -26.105 -1.859 1.00 57.44 95 ARG A C 1
ATOM 745 O O . ARG A 1 95 ? -11.210 -26.321 -2.561 1.00 57.44 95 ARG A O 1
ATOM 752 N N . PRO A 1 96 ? -10.235 -26.242 -0.519 1.00 60.19 96 PRO A N 1
ATOM 753 C CA . PRO A 1 96 ? -11.464 -26.597 0.178 1.00 60.19 96 PRO A CA 1
ATOM 754 C C . PRO A 1 96 ? -12.566 -25.618 -0.249 1.00 60.19 96 PRO A C 1
ATOM 756 O O . PRO A 1 96 ? -12.274 -24.415 -0.365 1.00 60.19 96 PRO A O 1
ATOM 759 N N . PRO A 1 97 ? -13.782 -26.105 -0.560 1.00 56.16 97 PRO A N 1
ATOM 760 C CA . PRO A 1 97 ? -14.863 -25.255 -1.031 1.00 56.16 97 PRO A CA 1
ATOM 761 C C . PRO A 1 97 ? -15.028 -24.103 -0.045 1.00 56.16 97 PRO A C 1
ATOM 763 O O . PRO A 1 97 ? -15.138 -24.297 1.168 1.00 56.16 97 PRO A O 1
ATOM 766 N N . LYS A 1 98 ? -14.938 -22.873 -0.564 1.00 63.69 98 LYS A N 1
ATOM 767 C CA . LYS A 1 98 ? -15.168 -21.681 0.248 1.00 63.69 98 LYS A CA 1
ATOM 768 C C . LYS A 1 98 ? -16.569 -21.824 0.826 1.00 63.69 98 LYS A C 1
ATOM 770 O O . LYS A 1 98 ? -17.528 -21.834 0.061 1.00 63.69 98 LYS A O 1
ATOM 775 N N . LYS A 1 99 ? -16.654 -21.920 2.153 1.00 63.97 99 LYS A N 1
ATOM 776 C CA . LYS A 1 99 ? -17.916 -21.864 2.893 1.00 63.97 99 LYS A CA 1
ATOM 777 C C . LYS A 1 99 ? -18.745 -20.704 2.317 1.00 63.97 99 LYS A C 1
ATOM 779 O O . LYS A 1 99 ? -18.161 -19.620 2.142 1.00 63.97 99 LYS A O 1
ATOM 784 N N . PRO A 1 100 ? -20.030 -20.905 1.977 1.00 56.06 100 PRO A N 1
ATOM 785 C CA . PRO A 1 100 ? -20.904 -19.813 1.578 1.00 56.06 100 PRO A CA 1
ATOM 786 C C . PRO A 1 100 ? -20.768 -18.711 2.623 1.00 56.06 100 PRO A C 1
ATOM 788 O O . PRO A 1 100 ? -20.822 -18.975 3.822 1.00 56.06 100 PRO A O 1
ATOM 791 N N . LYS A 1 101 ? -20.458 -17.487 2.191 1.00 62.16 101 LYS A N 1
ATOM 792 C CA . LYS A 1 101 ? -20.399 -16.362 3.121 1.00 62.16 101 LYS A CA 1
ATOM 793 C C . LYS A 1 101 ? -21.835 -16.106 3.563 1.00 62.16 101 LYS A C 1
ATOM 795 O O . LYS A 1 101 ? -22.542 -15.392 2.862 1.00 62.16 101 LYS A O 1
ATOM 800 N N . GLU A 1 102 ? -22.228 -16.681 4.695 1.00 55.34 102 GLU A N 1
ATOM 801 C CA . GLU A 1 102 ? -23.440 -16.287 5.411 1.00 55.34 102 GLU A CA 1
ATOM 802 C C . GLU A 1 102 ? -23.472 -14.761 5.529 1.00 55.34 102 GLU A C 1
ATOM 804 O O . GLU A 1 102 ? -22.420 -14.104 5.657 1.00 55.34 102 GLU A O 1
ATOM 809 N N . GLY A 1 103 ? -24.685 -14.242 5.321 1.00 56.22 103 GLY A N 1
ATOM 810 C CA . GLY A 1 103 ? -24.998 -12.872 4.940 1.00 56.22 103 GLY A CA 1
ATOM 811 C C . GLY A 1 103 ? -24.160 -11.857 5.693 1.00 56.22 103 GLY A C 1
ATOM 812 O O . GLY A 1 103 ? -24.235 -11.741 6.911 1.00 56.22 103 GLY A O 1
ATOM 813 N N . LYS A 1 104 ? -23.332 -11.111 4.956 1.00 63.47 104 LYS A N 1
ATOM 814 C CA . LYS A 1 104 ? -22.820 -9.854 5.504 1.00 63.47 104 LYS A CA 1
ATOM 815 C C . LYS A 1 104 ? -24.043 -8.958 5.630 1.00 63.47 104 LYS A C 1
ATOM 817 O O . LYS A 1 104 ? -24.744 -8.813 4.630 1.00 63.47 104 LYS A O 1
ATOM 822 N N . ASP A 1 105 ? -24.271 -8.412 6.825 1.00 72.00 105 ASP A N 1
ATOM 823 C CA . ASP A 1 105 ? -25.308 -7.411 7.081 1.00 72.00 105 ASP A CA 1
ATOM 824 C C . ASP A 1 105 ? -25.342 -6.423 5.894 1.00 72.00 105 ASP A C 1
ATOM 826 O O . ASP A 1 105 ? -24.313 -5.793 5.621 1.00 72.00 105 ASP A O 1
ATOM 830 N N . PRO A 1 106 ? -26.459 -6.299 5.148 1.00 77.19 106 PRO A N 1
ATOM 831 C CA . PRO A 1 106 ? -26.532 -5.433 3.964 1.00 77.19 106 PRO A CA 1
ATOM 832 C C . PRO A 1 106 ? -26.233 -3.963 4.274 1.00 77.19 106 PRO A C 1
ATOM 834 O O . PRO A 1 106 ? -25.761 -3.229 3.409 1.00 77.19 106 PRO A O 1
ATOM 837 N N . ASN A 1 107 ? -26.465 -3.571 5.528 1.00 76.44 107 ASN A N 1
ATOM 838 C CA . ASN A 1 107 ? -26.238 -2.230 6.052 1.00 76.44 107 ASN A CA 1
ATOM 839 C C . ASN A 1 107 ? -24.793 -1.993 6.516 1.00 76.44 107 ASN A C 1
ATOM 841 O O . ASN A 1 107 ? -24.456 -0.861 6.852 1.00 76.44 107 ASN A O 1
ATOM 845 N N . LEU A 1 108 ? -23.928 -3.018 6.540 1.00 81.44 108 LEU A N 1
ATOM 846 C CA . LEU A 1 108 ? -22.527 -2.847 6.919 1.00 81.44 108 LEU A CA 1
ATOM 847 C C . LEU A 1 108 ? -21.797 -2.038 5.832 1.00 81.44 108 LEU A C 1
ATOM 849 O O . LEU A 1 108 ? -21.683 -2.515 4.694 1.00 81.44 108 LEU A O 1
ATOM 853 N N . PRO A 1 109 ? -21.230 -0.863 6.165 1.00 84.81 109 PRO A N 1
ATOM 854 C CA . PRO A 1 109 ? -20.456 -0.082 5.211 1.00 84.81 109 PRO A CA 1
ATOM 855 C C . PRO A 1 109 ? -19.323 -0.915 4.594 1.00 84.81 109 PRO A C 1
ATOM 857 O O . PRO A 1 109 ? -18.667 -1.720 5.265 1.00 84.81 109 PRO A O 1
ATOM 860 N N . LYS A 1 110 ? -19.079 -0.748 3.290 1.00 85.62 110 LYS A N 1
ATOM 861 C CA . LYS A 1 110 ? -17.990 -1.449 2.589 1.00 85.62 110 LYS A CA 1
ATOM 862 C C . LYS A 1 110 ? -16.656 -0.793 2.928 1.00 85.62 110 LYS A C 1
ATOM 864 O O . LYS A 1 110 ? -16.544 0.425 2.902 1.00 85.62 110 LYS A O 1
ATOM 869 N N . ARG A 1 111 ? -15.634 -1.608 3.202 1.00 87.81 111 ARG A N 1
ATOM 870 C CA . ARG A 1 111 ? -14.276 -1.113 3.478 1.00 87.81 111 ARG A CA 1
ATOM 871 C C . ARG A 1 111 ? -13.719 -0.342 2.271 1.00 87.81 111 ARG A C 1
ATOM 873 O O . ARG A 1 111 ? -13.931 -0.806 1.146 1.00 87.81 111 ARG A O 1
ATOM 880 N N . PRO A 1 112 ? -12.963 0.749 2.501 1.00 90.06 112 PRO A N 1
ATOM 881 C CA . PRO A 1 112 ? -12.322 1.502 1.430 1.00 90.06 112 PRO A CA 1
ATOM 882 C C . PRO A 1 112 ? -11.345 0.599 0.671 1.00 90.06 112 PRO A C 1
ATOM 884 O O . PRO A 1 112 ? -10.711 -0.293 1.251 1.00 90.06 112 PRO A O 1
ATOM 887 N N . GLN A 1 113 ? -11.233 0.808 -0.638 1.00 89.38 113 GLN A N 1
ATOM 888 C CA . GLN A 1 113 ? -10.309 0.041 -1.468 1.00 89.38 113 GLN A CA 1
ATOM 889 C C . GLN A 1 113 ? -8.909 0.640 -1.414 1.00 89.38 113 GLN A C 1
ATOM 891 O O . GLN A 1 113 ? -8.755 1.846 -1.487 1.00 89.38 113 GLN A O 1
ATOM 896 N N . ASN A 1 114 ? -7.883 -0.209 -1.329 1.00 92.38 114 ASN A N 1
ATOM 897 C CA . ASN A 1 114 ? -6.486 0.231 -1.363 1.00 92.38 114 ASN A CA 1
ATOM 898 C C . ASN A 1 114 ? -6.198 1.069 -2.641 1.00 92.38 114 ASN A C 1
ATOM 900 O O . ASN A 1 114 ? -6.754 0.733 -3.692 1.00 92.38 114 ASN A O 1
ATOM 904 N N . PRO A 1 115 ? -5.307 2.080 -2.577 1.00 93.62 115 PRO A N 1
ATOM 905 C CA . PRO A 1 115 ? -4.920 2.932 -3.710 1.00 93.62 115 PRO A CA 1
ATOM 906 C C . PRO A 1 115 ? -4.669 2.178 -5.026 1.00 93.62 115 PRO A C 1
ATOM 908 O O . PRO A 1 115 ? -5.183 2.545 -6.081 1.00 93.62 115 PRO A O 1
ATOM 911 N N . PHE A 1 116 ? -3.952 1.052 -4.969 1.00 93.19 116 PHE A N 1
ATOM 912 C CA . PHE A 1 116 ? -3.685 0.225 -6.149 1.00 93.19 116 PHE A CA 1
ATOM 913 C C . PHE A 1 116 ? -4.959 -0.406 -6.736 1.00 93.19 116 PHE A C 1
ATOM 915 O O . PHE A 1 116 ? -5.096 -0.551 -7.951 1.00 93.19 116 PHE A O 1
ATOM 922 N N . PHE A 1 117 ? -5.909 -0.799 -5.884 1.00 92.19 117 PHE A N 1
ATOM 923 C CA . PHE A 1 117 ? -7.184 -1.357 -6.333 1.00 92.19 117 PHE A CA 1
ATOM 924 C C . PHE A 1 117 ? -8.084 -0.294 -6.967 1.00 92.19 117 PHE A C 1
ATOM 926 O O . PHE A 1 117 ? -8.732 -0.605 -7.968 1.00 92.19 117 PHE A O 1
ATOM 933 N N . GLN A 1 118 ? -8.086 0.936 -6.440 1.00 91.50 118 GLN A N 1
ATOM 934 C CA . GLN A 1 118 ? -8.770 2.075 -7.064 1.00 91.50 118 GLN A CA 1
ATOM 935 C C . GLN A 1 118 ? -8.192 2.345 -8.462 1.00 91.50 118 GLN A C 1
ATOM 937 O O . GLN A 1 118 ? -8.938 2.356 -9.441 1.00 91.50 118 GLN A O 1
ATOM 942 N N . TYR A 1 119 ? -6.861 2.406 -8.582 1.00 93.25 119 TYR A N 1
ATOM 943 C CA . TYR A 1 119 ? -6.174 2.500 -9.874 1.00 93.25 119 TYR A CA 1
ATOM 944 C C . TYR A 1 119 ? -6.564 1.361 -10.826 1.00 93.25 119 TYR A C 1
ATOM 946 O O . TYR A 1 119 ? -6.918 1.594 -11.981 1.00 93.25 119 TYR A O 1
ATOM 954 N N . CYS A 1 120 ? -6.575 0.114 -10.345 1.00 92.69 120 CYS A N 1
ATOM 955 C CA . CYS A 1 120 ? -6.968 -1.022 -11.172 1.00 92.69 120 CYS A CA 1
ATOM 956 C C . CYS A 1 120 ? -8.424 -0.947 -11.643 1.00 92.69 120 CYS A C 1
ATOM 958 O O . CYS A 1 120 ? -8.714 -1.427 -12.734 1.00 92.69 120 CYS A O 1
ATOM 960 N N . GLN A 1 121 ? -9.352 -0.422 -10.839 1.00 91.69 121 GLN A N 1
ATOM 961 C CA . GLN A 1 121 ? -10.743 -0.266 -11.272 1.00 91.69 121 GLN A CA 1
ATOM 962 C C . GLN A 1 121 ? -10.858 0.714 -12.438 1.00 91.69 121 GLN A C 1
ATOM 964 O O . GLN A 1 121 ? -11.497 0.387 -13.436 1.00 91.69 121 GLN A O 1
ATOM 969 N N . GLU A 1 122 ? -10.204 1.869 -12.327 1.00 91.56 122 GLU A N 1
ATOM 970 C CA . GLU A 1 122 ? -10.250 2.914 -13.349 1.00 91.56 122 GLU A CA 1
ATOM 971 C C . GLU A 1 122 ? -9.533 2.477 -14.635 1.00 91.56 122 GLU A C 1
ATOM 973 O O . GLU A 1 122 ? -10.075 2.564 -15.739 1.00 91.56 122 GLU A O 1
ATOM 978 N N . GLN A 1 123 ? -8.315 1.952 -14.498 1.00 92.44 123 GLN A N 1
ATOM 979 C CA . GLN A 1 123 ? -7.454 1.689 -15.645 1.00 92.44 123 GLN A CA 1
ATOM 980 C C . GLN A 1 123 ? -7.770 0.371 -16.351 1.00 92.44 123 GLN A C 1
ATOM 982 O O . GLN A 1 123 ? -7.503 0.251 -17.542 1.00 92.44 123 GLN A O 1
ATOM 987 N N . ARG A 1 124 ? -8.379 -0.624 -15.688 1.00 91.31 124 ARG A N 1
ATOM 988 C CA . ARG A 1 124 ? -8.652 -1.929 -16.325 1.00 91.31 124 ARG A CA 1
ATOM 989 C C . ARG A 1 124 ? -9.503 -1.807 -17.584 1.00 91.31 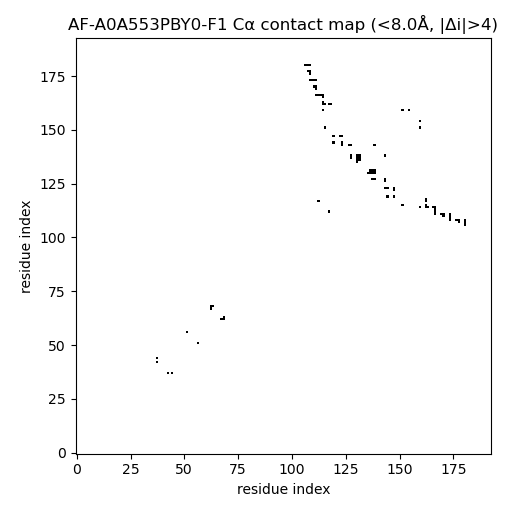124 ARG A C 1
ATOM 991 O O . ARG A 1 124 ? -9.211 -2.498 -18.553 1.00 91.31 124 ARG A O 1
ATOM 998 N N . ALA A 1 125 ? -10.513 -0.937 -17.589 1.00 90.69 125 ALA A N 1
ATOM 999 C CA . ALA A 1 125 ? -11.342 -0.713 -18.774 1.00 90.69 125 ALA A CA 1
ATOM 1000 C C . ALA A 1 125 ? -10.564 -0.017 -19.905 1.00 90.69 125 ALA A C 1
ATOM 1002 O O . ALA A 1 125 ? -10.754 -0.357 -21.073 1.00 90.69 125 ALA A O 1
ATOM 1003 N N . ARG A 1 126 ? -9.673 0.922 -19.556 1.00 90.44 126 ARG A N 1
ATOM 1004 C CA . ARG A 1 126 ? -8.815 1.631 -20.517 1.00 90.44 126 ARG A CA 1
ATOM 1005 C C . ARG A 1 126 ? -7.814 0.679 -21.160 1.00 90.44 126 ARG A C 1
ATOM 1007 O O . ARG A 1 126 ? -7.848 0.513 -22.372 1.00 90.44 126 ARG A O 1
ATOM 1014 N N . VAL A 1 127 ? -7.043 -0.040 -20.344 1.00 89.81 127 VAL A N 1
ATOM 1015 C CA . VAL A 1 127 ? -6.053 -1.020 -20.812 1.00 89.81 127 VAL A CA 1
ATOM 1016 C C . VAL A 1 127 ? -6.714 -2.119 -21.637 1.00 89.81 127 VAL A C 1
ATOM 1018 O O . VAL A 1 127 ? -6.226 -2.457 -22.705 1.00 89.81 127 VAL A O 1
ATOM 1021 N N . HIS A 1 128 ? -7.862 -2.645 -21.202 1.00 88.62 128 HIS A N 1
ATOM 1022 C CA . HIS A 1 128 ? -8.579 -3.645 -21.994 1.00 88.62 128 HIS A CA 1
ATOM 1023 C C . HIS A 1 128 ? -8.945 -3.124 -23.390 1.00 88.62 128 HIS A C 1
ATOM 1025 O O . HIS A 1 128 ? -8.734 -3.819 -24.378 1.00 88.62 128 HIS A O 1
ATOM 1031 N N . ARG A 1 129 ? -9.444 -1.885 -23.485 1.00 88.69 129 ARG A N 1
ATOM 1032 C CA . ARG A 1 129 ? -9.814 -1.267 -24.764 1.00 88.69 129 ARG A CA 1
ATOM 1033 C C . ARG A 1 129 ? -8.601 -0.954 -25.644 1.00 88.69 129 ARG A C 1
ATOM 1035 O O . ARG A 1 129 ? -8.688 -1.151 -26.851 1.00 88.69 129 ARG A O 1
ATOM 1042 N N . GLU A 1 130 ? -7.509 -0.461 -25.060 1.00 87.88 130 GLU A N 1
ATOM 1043 C CA . GLU A 1 130 ? -6.239 -0.194 -25.756 1.00 87.88 130 GLU A CA 1
ATOM 1044 C C . GLU A 1 130 ? -5.734 -1.464 -26.443 1.00 87.88 130 GLU A C 1
ATOM 1046 O O . GLU A 1 130 ? -5.605 -1.503 -27.664 1.00 87.88 130 GLU A O 1
ATOM 1051 N N . TYR A 1 131 ? -5.573 -2.545 -25.680 1.00 86.50 131 TYR A N 1
ATOM 1052 C CA . TYR A 1 131 ? -5.074 -3.805 -26.223 1.00 86.50 131 TYR A CA 1
ATOM 1053 C C . TYR A 1 131 ? -6.041 -4.464 -27.210 1.00 86.50 131 TYR A C 1
ATOM 1055 O O . TYR A 1 131 ? -5.599 -5.021 -28.215 1.00 86.50 131 TYR A O 1
ATOM 1063 N N . GLN A 1 132 ? -7.351 -4.377 -26.967 1.00 87.44 132 GLN A N 1
ATOM 1064 C CA . GLN A 1 132 ? -8.341 -4.888 -27.913 1.00 87.44 132 GLN A CA 1
ATOM 1065 C C . GLN A 1 132 ? -8.274 -4.144 -29.254 1.00 87.44 132 GLN A C 1
ATOM 1067 O O . GLN A 1 132 ? -8.468 -4.754 -30.297 1.00 87.44 132 GLN A O 1
ATOM 1072 N N . ARG A 1 133 ? -7.973 -2.840 -29.252 1.00 85.94 133 ARG A N 1
ATOM 1073 C CA . ARG A 1 133 ? -7.835 -2.050 -30.482 1.00 85.94 133 ARG A CA 1
ATOM 1074 C C . ARG A 1 133 ? -6.508 -2.302 -31.196 1.00 85.94 133 ARG A C 1
ATOM 1076 O O . ARG A 1 133 ? -6.497 -2.408 -32.414 1.00 85.94 133 ARG A O 1
ATOM 1083 N N . GLU A 1 134 ? -5.406 -2.346 -30.455 1.00 85.88 134 GLU A N 1
ATOM 1084 C CA . GLU A 1 134 ? -4.054 -2.409 -31.027 1.00 85.88 134 GLU A CA 1
ATOM 1085 C C . GLU A 1 134 ? -3.658 -3.816 -31.466 1.00 85.88 134 GLU A C 1
ATOM 1087 O O . GLU A 1 134 ? -2.993 -3.983 -32.483 1.00 85.88 134 GLU A O 1
ATOM 1092 N N . GLN A 1 135 ? -4.048 -4.825 -30.689 1.00 79.81 135 GLN A N 1
ATOM 1093 C CA . GLN A 1 135 ? -3.609 -6.205 -30.889 1.00 79.81 135 GLN A CA 1
ATOM 1094 C C . GLN A 1 135 ? -4.754 -7.119 -31.340 1.00 79.81 135 GLN A C 1
ATOM 1096 O O . GLN A 1 135 ? -4.503 -8.263 -31.701 1.00 79.81 135 GLN A O 1
ATOM 1101 N N . ASN A 1 136 ? -6.009 -6.646 -31.309 1.00 78.75 136 ASN A N 1
ATOM 1102 C CA . ASN A 1 136 ? -7.211 -7.467 -31.513 1.00 78.75 136 ASN A CA 1
ATOM 1103 C C . ASN A 1 136 ? -7.258 -8.709 -30.596 1.00 78.75 136 ASN A C 1
ATOM 1105 O O . ASN A 1 136 ? -7.850 -9.733 -30.933 1.00 78.75 136 ASN A O 1
ATOM 1109 N N . VAL A 1 137 ? -6.613 -8.624 -29.426 1.00 80.12 137 VAL A N 1
ATOM 1110 C CA . VAL A 1 137 ? -6.562 -9.694 -28.425 1.00 80.12 137 VAL A CA 1
ATOM 1111 C C . VAL A 1 137 ? -7.411 -9.298 -27.224 1.00 80.12 137 VAL A C 1
ATOM 1113 O O . VAL A 1 137 ? -7.200 -8.251 -26.608 1.00 80.12 137 VAL A O 1
ATOM 1116 N N . GLU A 1 138 ? -8.349 -10.166 -26.854 1.00 82.75 138 GLU A N 1
ATOM 1117 C CA . GLU A 1 138 ? -9.114 -10.037 -25.617 1.00 82.75 138 GLU A CA 1
ATOM 1118 C C . GLU A 1 138 ? -8.290 -10.588 -24.443 1.00 82.75 138 GLU A C 1
ATOM 1120 O O . GLU A 1 138 ? -8.132 -11.799 -24.278 1.00 82.75 138 GLU A O 1
ATOM 1125 N N . LEU A 1 139 ? -7.727 -9.696 -23.623 1.00 82.31 139 LEU A N 1
ATOM 1126 C CA . LEU A 1 139 ? -6.942 -10.106 -22.457 1.00 82.31 139 LEU A CA 1
ATOM 1127 C C . LEU A 1 139 ? -7.826 -10.558 -21.302 1.00 82.31 139 LEU A C 1
ATOM 1129 O O . LEU A 1 139 ? -8.773 -9.882 -20.885 1.00 82.31 139 LEU A O 1
ATOM 1133 N N . SER A 1 140 ? -7.420 -11.652 -20.663 1.00 89.25 140 SER A N 1
ATOM 1134 C CA . SER A 1 140 ? -8.070 -12.117 -19.448 1.00 89.25 140 SER A CA 1
ATOM 1135 C C . SER A 1 140 ? -7.890 -11.107 -18.309 1.00 89.25 140 SER A C 1
ATOM 1137 O O . SER A 1 140 ? -6.840 -10.481 -18.147 1.00 89.25 140 SER A O 1
ATOM 1139 N N . LYS A 1 141 ? -8.869 -11.022 -17.396 1.00 86.62 141 LYS A N 1
ATOM 1140 C CA . LYS A 1 141 ? -8.805 -10.160 -16.192 1.00 86.62 141 LYS A CA 1
ATOM 1141 C C . LYS A 1 141 ? -7.514 -10.349 -15.383 1.00 86.62 141 LYS A C 1
ATOM 1143 O O . LYS A 1 141 ? -7.035 -9.409 -14.741 1.00 86.62 141 LYS A O 1
ATOM 1148 N N . LYS A 1 142 ? -6.957 -11.566 -15.393 1.00 89.94 142 LYS A N 1
ATOM 1149 C CA . LYS A 1 142 ? -5.686 -11.893 -14.733 1.00 89.94 142 LYS A CA 1
ATOM 1150 C C . LYS A 1 142 ? -4.496 -11.211 -15.410 1.00 89.94 142 LYS A C 1
ATOM 1152 O O . LYS A 1 142 ? -3.630 -10.701 -14.708 1.00 89.94 142 LYS A O 1
ATOM 1157 N N . GLU A 1 143 ? -4.462 -11.186 -16.736 1.00 90.19 143 GLU A N 1
ATOM 1158 C CA . GLU A 1 143 ? -3.382 -10.587 -17.527 1.00 90.19 143 GLU A CA 1
ATOM 1159 C C . GLU A 1 143 ? -3.423 -9.066 -17.435 1.00 90.19 143 GLU A C 1
ATOM 1161 O O . GLU A 1 143 ? -2.409 -8.454 -17.113 1.00 90.19 143 GLU A O 1
ATOM 1166 N N . LEU A 1 144 ? -4.617 -8.471 -17.536 1.00 90.38 144 LEU A N 1
ATOM 1167 C CA . LEU A 1 144 ? -4.812 -7.039 -17.289 1.00 90.38 144 LEU A CA 1
ATOM 1168 C C 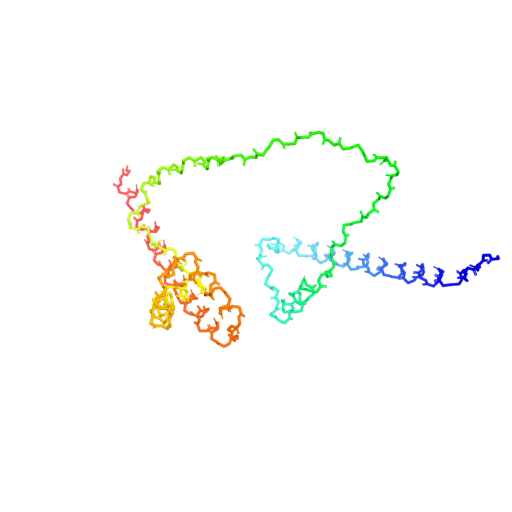. LEU A 1 144 ? -4.286 -6.625 -15.914 1.00 90.38 144 LEU A C 1
ATOM 1170 O O . LEU A 1 144 ? -3.623 -5.605 -15.776 1.00 90.38 144 LEU A O 1
ATOM 1174 N N . THR A 1 145 ? -4.553 -7.430 -14.881 1.00 91.69 145 THR A N 1
ATOM 1175 C CA . THR A 1 145 ? -4.083 -7.125 -13.522 1.00 91.69 145 THR A CA 1
ATOM 1176 C C . THR A 1 145 ? -2.555 -7.201 -13.416 1.00 91.69 145 THR A C 1
ATOM 1178 O O . THR A 1 145 ? -1.974 -6.406 -12.684 1.00 91.69 145 THR A O 1
ATOM 1181 N N . LYS A 1 146 ? -1.891 -8.101 -14.158 1.00 93.25 146 LYS A N 1
ATOM 1182 C CA . LYS A 1 146 ? -0.419 -8.148 -14.220 1.00 93.25 146 LYS A CA 1
ATOM 1183 C C . LYS A 1 146 ? 0.154 -6.895 -14.887 1.00 93.25 146 LYS A C 1
ATOM 1185 O O . LYS A 1 146 ? 1.047 -6.277 -14.321 1.00 93.25 146 LYS A O 1
ATOM 1190 N N . ILE A 1 147 ? -0.401 -6.498 -16.033 1.00 91.94 147 ILE A N 1
ATOM 1191 C CA . ILE A 1 147 ? 0.025 -5.296 -16.769 1.00 91.94 147 ILE A CA 1
ATOM 1192 C C . ILE A 1 147 ? -0.163 -4.045 -15.901 1.00 91.94 147 ILE A C 1
ATOM 1194 O O . ILE A 1 147 ? 0.739 -3.224 -15.776 1.00 91.94 147 ILE A O 1
ATOM 1198 N N . LEU A 1 148 ? -1.312 -3.924 -15.233 1.00 93.94 148 LEU A N 1
ATOM 1199 C CA . LEU A 1 148 ? -1.597 -2.811 -14.325 1.00 93.94 148 LEU A CA 1
ATOM 1200 C C . LEU A 1 148 ? -0.678 -2.788 -13.102 1.00 93.94 148 LEU A C 1
ATOM 1202 O O . LEU A 1 148 ? -0.300 -1.711 -12.656 1.00 93.94 148 LEU A O 1
ATOM 1206 N N . ALA A 1 149 ? -0.309 -3.949 -12.554 1.00 94.25 149 ALA A N 1
ATOM 1207 C CA . ALA A 1 149 ? 0.651 -4.021 -11.456 1.00 94.25 149 ALA A CA 1
ATOM 1208 C C . ALA A 1 149 ? 2.021 -3.479 -11.877 1.00 94.25 149 ALA A C 1
ATOM 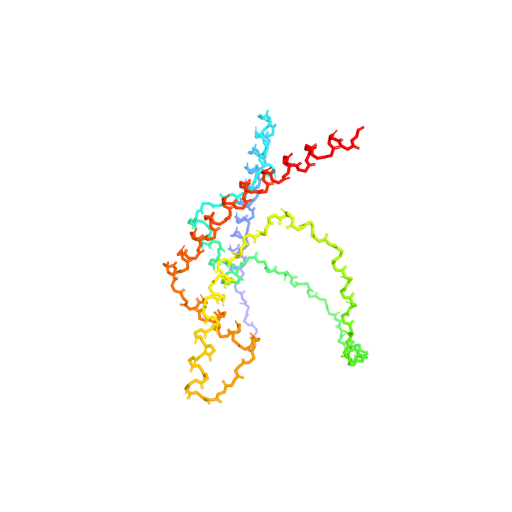1210 O O . ALA A 1 149 ? 2.612 -2.693 -11.137 1.00 94.25 149 ALA A O 1
ATOM 1211 N N . GLN A 1 150 ? 2.481 -3.839 -13.078 1.00 94.19 150 GLN A N 1
ATOM 1212 C CA . GLN A 1 150 ? 3.721 -3.315 -13.639 1.00 94.19 150 GLN A CA 1
ATOM 1213 C C . GLN A 1 150 ? 3.642 -1.797 -13.862 1.00 94.19 150 GLN A C 1
ATOM 1215 O O . GLN A 1 150 ? 4.464 -1.069 -13.308 1.00 94.19 150 GLN A O 1
ATOM 1220 N N . ARG A 1 151 ? 2.596 -1.307 -14.548 1.00 93.00 151 ARG A N 1
ATOM 1221 C CA . ARG A 1 151 ? 2.375 0.139 -14.756 1.00 93.00 151 ARG A CA 1
ATOM 1222 C C . ARG A 1 151 ? 2.309 0.902 -13.429 1.00 93.00 151 ARG A C 1
ATOM 1224 O O . ARG A 1 151 ? 2.870 1.983 -13.310 1.00 93.00 151 ARG A O 1
ATOM 1231 N N . TRP A 1 152 ? 1.682 0.329 -12.399 1.00 93.81 152 TRP A N 1
ATOM 1232 C CA . TRP A 1 152 ? 1.660 0.917 -11.059 1.00 93.81 152 TRP A CA 1
ATOM 1233 C C . TRP A 1 152 ? 3.053 0.987 -10.431 1.00 93.81 152 TRP A C 1
ATOM 1235 O O . TRP A 1 152 ? 3.360 1.963 -9.759 1.00 93.81 152 TRP A O 1
ATOM 1245 N N . HIS A 1 153 ? 3.909 -0.021 -10.606 1.00 92.88 153 HIS A N 1
ATOM 1246 C CA . HIS A 1 153 ? 5.266 0.010 -10.047 1.00 92.88 153 HIS A CA 1
ATOM 1247 C C . HIS A 1 153 ? 6.117 1.089 -10.720 1.00 92.88 153 HIS A C 1
ATOM 1249 O O . HIS A 1 153 ? 6.768 1.852 -10.009 1.00 92.88 153 HIS A O 1
ATOM 1255 N N . GLU A 1 154 ? 6.000 1.212 -12.041 1.00 92.69 154 GLU A N 1
ATOM 1256 C CA . GLU A 1 154 ? 6.676 2.220 -12.869 1.00 92.69 154 GLU A CA 1
ATOM 1257 C C . GLU A 1 154 ? 6.124 3.645 -12.665 1.00 92.69 154 GLU A C 1
ATOM 1259 O O . GLU A 1 154 ? 6.819 4.624 -12.922 1.00 92.69 154 GLU A O 1
ATOM 1264 N N . MET A 1 155 ? 4.891 3.784 -12.169 1.00 9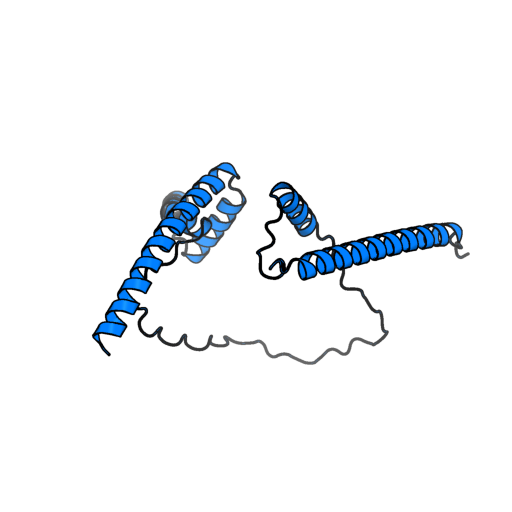0.50 155 MET A N 1
ATOM 1265 C CA . MET A 1 155 ? 4.258 5.084 -11.953 1.00 90.50 155 MET A CA 1
ATOM 1266 C C . MET A 1 155 ? 4.998 5.933 -10.903 1.00 90.50 155 MET A C 1
ATOM 1268 O O . MET A 1 155 ? 5.403 5.434 -9.845 1.00 90.50 155 MET A O 1
ATOM 1272 N N . GLY A 1 156 ? 5.122 7.235 -11.175 1.00 90.81 156 GLY A N 1
ATOM 1273 C CA . GLY A 1 156 ? 5.773 8.202 -10.293 1.00 90.81 156 GLY A CA 1
ATOM 1274 C C . GLY A 1 156 ? 5.084 8.359 -8.933 1.00 90.81 156 GLY A C 1
ATOM 1275 O O . GLY A 1 156 ? 3.907 8.030 -8.748 1.00 90.81 156 GLY A O 1
ATOM 1276 N N . SER A 1 157 ? 5.838 8.865 -7.956 1.00 89.25 157 SER A N 1
ATOM 1277 C CA . SER A 1 157 ? 5.343 9.117 -6.597 1.00 89.25 157 SER A CA 1
ATOM 1278 C C . SER A 1 157 ? 4.176 10.105 -6.576 1.00 89.25 157 SER A C 1
ATOM 1280 O O . SER A 1 157 ? 3.245 9.912 -5.798 1.00 89.25 157 SER A O 1
ATOM 1282 N N . GLU A 1 158 ? 4.172 11.101 -7.464 1.00 89.50 158 GLU A N 1
ATOM 1283 C CA . GLU A 1 158 ? 3.130 12.130 -7.517 1.00 89.50 158 GLU A CA 1
ATOM 1284 C C . GLU A 1 158 ? 1.778 11.565 -7.964 1.00 89.50 158 GLU A C 1
ATOM 1286 O O . GLU A 1 158 ? 0.755 11.793 -7.322 1.00 89.50 158 GLU A O 1
ATOM 1291 N N . GLN A 1 159 ? 1.757 10.726 -9.002 1.00 89.00 159 GLN A N 1
ATOM 1292 C CA . GLN A 1 159 ? 0.517 10.082 -9.435 1.00 89.00 159 GLN A CA 1
ATOM 1293 C C . GLN A 1 159 ? 0.028 9.076 -8.385 1.00 89.00 159 GLN A C 1
ATOM 1295 O O . GLN A 1 159 ? -1.168 8.995 -8.115 1.00 89.00 159 GLN A O 1
ATOM 1300 N N . LYS A 1 160 ? 0.942 8.344 -7.727 1.00 91.25 160 LYS A N 1
ATOM 1301 C CA . LYS A 1 160 ? 0.589 7.441 -6.612 1.00 91.25 160 LYS A CA 1
ATOM 1302 C C . LYS A 1 160 ? -0.007 8.210 -5.434 1.00 91.25 160 LYS A C 1
ATOM 1304 O O . LYS A 1 160 ? -0.923 7.710 -4.783 1.00 91.25 160 LYS A O 1
ATOM 1309 N N . LYS A 1 161 ? 0.484 9.423 -5.173 1.00 92.94 161 LYS A N 1
ATOM 1310 C CA . LYS A 1 161 ? 0.013 10.295 -4.094 1.00 92.94 161 LYS A CA 1
ATOM 1311 C C . LYS A 1 161 ? -1.451 10.686 -4.273 1.00 92.94 161 LYS A C 1
ATOM 1313 O O . LYS A 1 161 ? -2.180 10.649 -3.290 1.00 92.94 161 LYS A O 1
ATOM 1318 N N . ILE A 1 162 ? -1.905 10.952 -5.499 1.00 93.12 162 ILE A N 1
ATOM 1319 C CA . ILE A 1 162 ? -3.324 11.232 -5.787 1.00 93.12 162 ILE A CA 1
ATOM 1320 C C . ILE A 1 162 ? -4.207 10.066 -5.316 1.00 93.12 162 ILE A C 1
ATOM 1322 O O . ILE A 1 162 ? -5.174 10.273 -4.587 1.00 93.12 162 ILE A O 1
ATOM 1326 N N . TYR A 1 163 ? -3.836 8.828 -5.653 1.00 92.19 163 TYR A N 1
ATOM 1327 C CA . TYR A 1 163 ? -4.577 7.638 -5.219 1.00 92.19 163 TYR A CA 1
ATOM 1328 C C . TYR A 1 163 ? -4.477 7.387 -3.706 1.00 92.19 163 TYR A C 1
ATOM 1330 O O . TYR A 1 163 ? -5.425 6.891 -3.101 1.00 92.19 163 TYR A O 1
ATOM 1338 N N . ASN A 1 164 ? -3.362 7.750 -3.069 1.00 92.00 164 ASN A N 1
ATOM 1339 C CA . ASN A 1 164 ? -3.244 7.688 -1.610 1.00 92.00 164 ASN A CA 1
ATOM 1340 C C . ASN A 1 164 ? -4.172 8.697 -0.917 1.00 92.00 164 ASN A C 1
ATOM 1342 O O . ASN A 1 164 ? -4.835 8.331 0.049 1.00 92.00 164 ASN A O 1
ATOM 1346 N N . LEU A 1 165 ? -4.270 9.926 -1.432 1.00 93.38 165 LEU A N 1
ATOM 1347 C CA . LEU A 1 165 ? -5.178 10.950 -0.905 1.00 93.38 165 LEU A CA 1
ATOM 1348 C C . LEU A 1 165 ? -6.646 10.533 -1.064 1.00 93.38 165 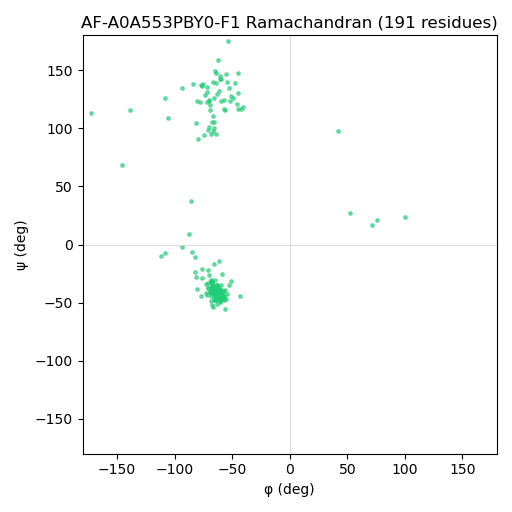LEU A C 1
ATOM 1350 O O . LEU A 1 165 ? -7.412 10.618 -0.107 1.00 93.38 165 LEU A O 1
ATOM 1354 N N . LEU A 1 166 ? -7.018 9.999 -2.233 1.00 91.00 166 LEU A N 1
ATOM 1355 C CA . LEU A 1 166 ? -8.358 9.444 -2.469 1.00 91.00 166 LEU A CA 1
ATOM 1356 C C . LEU A 1 166 ? -8.688 8.314 -1.484 1.00 91.00 166 LEU A C 1
ATOM 1358 O O . LEU A 1 166 ? -9.799 8.234 -0.958 1.00 91.00 166 LEU A O 1
ATOM 1362 N N . PHE A 1 167 ? -7.721 7.442 -1.198 1.00 92.75 167 PHE A N 1
ATOM 1363 C CA . PHE A 1 167 ? -7.892 6.393 -0.198 1.00 92.75 167 PHE A CA 1
ATOM 1364 C C . PHE A 1 167 ? -8.056 6.944 1.222 1.00 92.75 167 PHE A C 1
ATOM 1366 O O . PHE A 1 167 ? -8.871 6.422 1.984 1.00 92.75 167 PHE A O 1
ATOM 1373 N N . GLU A 1 168 ? -7.293 7.969 1.599 1.00 93.12 168 GLU A N 1
ATOM 1374 C CA . GLU A 1 168 ? -7.403 8.605 2.914 1.00 93.12 168 GLU A CA 1
ATOM 1375 C C . GLU A 1 168 ? -8.767 9.264 3.114 1.00 93.12 168 GLU A C 1
ATOM 1377 O O . GLU A 1 168 ? -9.389 9.058 4.159 1.00 93.12 168 GLU A O 1
ATOM 1382 N N . GLU A 1 169 ? -9.273 9.969 2.103 1.00 92.81 169 GLU A N 1
ATOM 1383 C CA . GLU A 1 169 ? -10.617 10.548 2.126 1.00 92.81 169 GLU A CA 1
ATOM 1384 C C . GLU A 1 169 ? -11.685 9.455 2.282 1.00 92.81 169 GLU A C 1
ATOM 1386 O O . GLU A 1 169 ? -12.547 9.520 3.165 1.00 92.81 169 GLU A O 1
ATOM 1391 N N . GLU A 1 170 ? -11.613 8.396 1.474 1.00 91.25 170 GLU A N 1
ATOM 1392 C CA . GLU A 1 170 ? -12.601 7.320 1.531 1.00 91.25 170 GLU A CA 1
ATOM 1393 C C . GLU A 1 170 ? -12.522 6.527 2.845 1.00 91.25 170 GLU A C 1
ATOM 1395 O O . GLU A 1 170 ? -13.537 6.075 3.382 1.00 91.25 170 GLU A O 1
ATOM 1400 N N . LYS A 1 171 ? -11.326 6.418 3.431 1.00 91.81 171 LYS A N 1
ATOM 1401 C CA . LYS A 1 171 ? -11.122 5.853 4.767 1.00 91.81 171 LYS A CA 1
ATOM 1402 C C . LYS A 1 171 ? -11.783 6.702 5.850 1.00 91.81 171 LYS A C 1
ATOM 1404 O O . LYS A 1 171 ? -12.389 6.126 6.756 1.00 91.81 171 LYS A O 1
ATOM 1409 N N . GLN A 1 172 ? -11.696 8.029 5.767 1.00 92.44 172 GLN A N 1
ATOM 1410 C CA . GLN A 1 172 ? -12.382 8.923 6.703 1.00 92.44 172 GLN A CA 1
ATOM 1411 C C . GLN A 1 172 ? -13.903 8.775 6.586 1.00 92.44 172 GLN A C 1
ATOM 1413 O O . GLN A 1 172 ? -14.568 8.537 7.596 1.00 92.44 172 GLN A O 1
ATOM 1418 N N . ARG A 1 173 ? -14.447 8.780 5.362 1.00 91.44 173 ARG A N 1
ATOM 1419 C CA . ARG A 1 173 ? -15.884 8.542 5.122 1.00 91.44 173 ARG A CA 1
ATOM 1420 C C . ARG A 1 173 ? -16.344 7.194 5.677 1.00 91.44 173 ARG A C 1
ATOM 1422 O O . ARG A 1 173 ? -17.347 7.116 6.380 1.00 91.44 173 ARG A O 1
ATOM 1429 N N . TYR A 1 174 ? -15.580 6.130 5.431 1.00 91.56 174 TYR A N 1
ATOM 1430 C CA . TYR A 1 174 ? -15.870 4.811 5.993 1.00 91.56 174 TYR A CA 1
ATOM 1431 C C . TYR A 1 174 ? -15.867 4.816 7.526 1.00 91.56 174 TYR A C 1
ATOM 1433 O O . TYR A 1 174 ? -16.706 4.155 8.134 1.00 91.56 174 TYR A O 1
ATOM 1441 N N . SER A 1 175 ? -14.941 5.550 8.151 1.00 91.44 175 SER A N 1
ATOM 1442 C CA . SER A 1 175 ? -14.849 5.644 9.611 1.00 91.44 175 SER A CA 1
ATOM 1443 C C . SER A 1 175 ? -16.065 6.332 10.246 1.00 91.44 175 SER A C 1
ATOM 1445 O O . SER A 1 175 ? -16.537 5.882 11.288 1.00 91.44 175 SER A O 1
ATOM 1447 N N . ALA A 1 176 ? -16.629 7.346 9.585 1.00 91.81 176 ALA A N 1
ATOM 1448 C CA . ALA A 1 176 ? -17.881 7.967 10.008 1.00 91.81 176 ALA A CA 1
ATOM 1449 C C . ALA A 1 176 ? -19.057 6.987 9.847 1.00 91.81 176 ALA A C 1
ATOM 1451 O O . ALA A 1 176 ? -19.735 6.661 10.820 1.00 91.81 176 ALA A O 1
ATOM 1452 N N . ASN A 1 177 ? -19.207 6.402 8.653 1.00 91.31 177 ASN A N 1
ATOM 1453 C CA . ASN A 1 177 ? -20.308 5.486 8.342 1.00 91.31 177 ASN A CA 1
ATOM 1454 C C . ASN A 1 177 ? -20.321 4.242 9.245 1.00 91.31 177 ASN A C 1
ATOM 1456 O O . ASN A 1 177 ? -21.383 3.757 9.630 1.00 91.31 177 ASN A O 1
ATOM 1460 N N . ILE A 1 178 ? -19.149 3.683 9.577 1.00 90.88 178 ILE A N 1
ATOM 1461 C CA . ILE A 1 178 ? -19.076 2.503 10.448 1.00 90.88 178 ILE A CA 1
ATOM 1462 C C . ILE A 1 178 ? -19.432 2.845 11.896 1.00 90.88 178 ILE A C 1
ATOM 1464 O O . ILE A 1 178 ? -20.027 2.009 12.571 1.00 90.88 178 ILE A O 1
ATOM 1468 N N . SER A 1 179 ? -19.104 4.055 12.359 1.00 90.25 179 SER A N 1
ATOM 1469 C CA . SER A 1 179 ? -19.487 4.542 13.687 1.00 90.25 179 SER A CA 1
ATOM 1470 C C . SER A 1 179 ? -21.008 4.679 13.793 1.00 90.25 179 SER A C 1
ATOM 1472 O O . SER A 1 179 ? -21.626 4.130 14.705 1.00 90.25 179 SER A O 1
ATOM 1474 N N . GLU A 1 180 ? -21.633 5.305 12.793 1.00 90.06 180 GLU A N 1
ATOM 1475 C CA . GLU A 1 180 ? -23.092 5.426 12.705 1.00 90.06 180 GLU A CA 1
ATOM 1476 C C . GLU A 1 180 ? -23.777 4.058 12.638 1.00 90.06 180 GLU A C 1
ATOM 1478 O O . GLU A 1 180 ? -24.740 3.807 13.364 1.00 90.06 180 GLU A O 1
ATOM 1483 N N . TYR A 1 181 ? -23.240 3.137 11.832 1.00 90.00 181 TYR A N 1
ATOM 1484 C CA . TYR A 1 181 ? -23.739 1.766 11.744 1.00 90.00 181 TYR A CA 1
ATOM 1485 C C . TYR A 1 181 ? -23.665 1.032 13.089 1.00 90.00 181 TYR A C 1
ATOM 1487 O O . TYR A 1 181 ? -24.612 0.349 13.478 1.00 90.00 181 TYR A O 1
ATOM 1495 N N . GLN A 1 182 ? -22.556 1.171 13.820 1.00 89.38 182 GLN A N 1
ATOM 1496 C CA . GLN A 1 182 ? -22.395 0.556 15.139 1.00 89.38 182 GLN A CA 1
ATOM 1497 C C . GLN A 1 182 ? -23.390 1.126 16.151 1.00 89.38 182 GLN A C 1
ATOM 1499 O O . GLN A 1 182 ? -24.006 0.356 16.888 1.00 89.38 182 GLN A O 1
ATOM 1504 N N . LEU A 1 183 ? -23.598 2.446 16.151 1.00 90.44 183 LEU A N 1
ATOM 1505 C CA . LEU A 1 183 ? -24.588 3.093 17.009 1.00 90.44 183 LEU A CA 1
ATOM 1506 C C . LEU A 1 183 ? -26.013 2.634 16.673 1.00 90.44 183 LEU A C 1
ATOM 1508 O O . LEU A 1 183 ? -26.785 2.320 17.578 1.00 90.44 183 LEU A O 1
ATOM 1512 N N . ALA A 1 184 ? -26.362 2.564 15.386 1.00 89.12 184 ALA A N 1
ATOM 1513 C CA . ALA A 1 184 ? -27.664 2.082 14.934 1.00 89.12 184 ALA A CA 1
ATOM 1514 C C . ALA A 1 184 ? -27.896 0.621 15.343 1.00 89.12 184 ALA A C 1
ATOM 1516 O O . ALA A 1 184 ? -28.944 0.296 15.898 1.00 89.12 184 ALA A O 1
ATOM 1517 N N . LYS A 1 185 ? -26.888 -0.241 15.161 1.00 88.50 185 LYS A N 1
ATOM 1518 C CA . LYS A 1 185 ? -26.947 -1.652 15.558 1.00 88.50 185 LYS A CA 1
ATOM 1519 C C . LYS A 1 185 ? -27.084 -1.822 17.075 1.00 88.50 185 LYS A C 1
ATOM 1521 O O . LYS A 1 185 ? -27.848 -2.672 17.524 1.00 88.50 185 LYS A O 1
ATOM 1526 N N . ALA A 1 186 ? -26.394 -0.998 17.866 1.00 88.31 186 ALA A N 1
ATOM 1527 C CA . ALA A 1 186 ? -26.531 -0.992 19.321 1.00 88.31 186 ALA A CA 1
ATOM 1528 C C . ALA A 1 186 ? -27.948 -0.574 19.755 1.00 88.31 186 ALA A C 1
ATOM 1530 O O . ALA A 1 186 ? -28.569 -1.263 20.565 1.00 88.31 186 ALA A O 1
ATOM 1531 N N . LYS A 1 187 ? -28.502 0.495 19.165 1.00 88.81 187 LYS A N 1
ATOM 1532 C CA . LYS A 1 187 ? -29.889 0.930 19.412 1.00 88.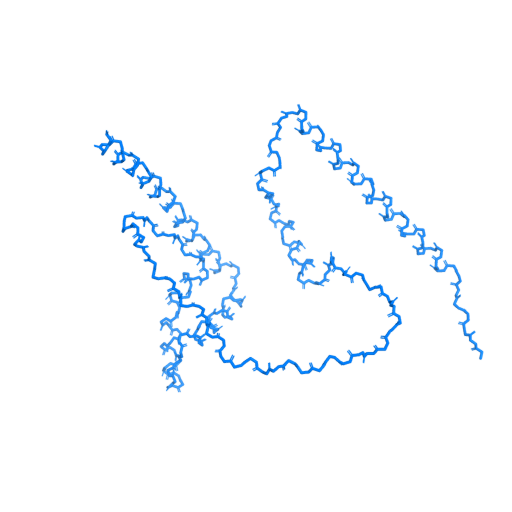81 187 LYS A CA 1
ATOM 1533 C C . LYS A 1 187 ? -30.911 -0.147 19.046 1.00 88.81 187 LYS A C 1
ATOM 1535 O O . LYS A 1 187 ? -31.825 -0.405 19.819 1.00 88.81 187 LYS A O 1
ATOM 1540 N N . GLU A 1 188 ? -30.740 -0.800 17.899 1.00 87.12 188 GLU A N 1
ATOM 1541 C CA . GLU A 1 188 ? -31.619 -1.889 17.463 1.00 87.12 188 GLU A CA 1
ATOM 1542 C C . GLU A 1 188 ? -31.579 -3.078 18.435 1.00 87.12 188 GLU A C 1
ATOM 1544 O O . GLU A 1 188 ? -32.618 -3.662 18.733 1.00 87.12 188 GLU A O 1
ATOM 1549 N N . SER A 1 189 ? -30.399 -3.414 18.968 1.00 86.12 189 SER A N 1
ATOM 1550 C CA . SER A 1 189 ? -30.265 -4.486 19.961 1.00 86.12 189 SER A CA 1
ATOM 1551 C C . SER A 1 189 ? -30.925 -4.158 21.304 1.00 86.12 189 SER A C 1
ATOM 1553 O O . SER A 1 189 ? -31.465 -5.057 21.936 1.00 86.12 189 SER A O 1
ATOM 1555 N N . LEU A 1 190 ? -30.936 -2.882 21.705 1.00 83.69 190 LEU A N 1
ATOM 1556 C CA . LEU A 1 190 ? -31.595 -2.408 22.928 1.00 83.69 190 LEU A CA 1
ATOM 1557 C C . LEU A 1 190 ? -33.123 -2.399 22.808 1.00 83.69 190 LEU A C 1
ATOM 1559 O O . LEU A 1 190 ? -33.799 -2.658 23.790 1.00 83.69 190 LEU A O 1
ATOM 1563 N N . LEU A 1 191 ? -33.667 -2.111 21.621 1.00 82.19 191 LEU A N 1
ATOM 1564 C CA . LEU A 1 191 ? -35.117 -2.112 21.378 1.00 82.19 191 LEU A CA 1
ATOM 1565 C C . LEU A 1 191 ? -35.703 -3.532 21.261 1.00 82.19 191 LEU A C 1
ATOM 1567 O O . LEU A 1 191 ? -36.907 -3.719 21.401 1.00 82.19 191 LEU A O 1
ATOM 1571 N N . LYS A 1 192 ? -34.859 -4.523 20.950 1.00 73.50 192 LYS A N 1
ATOM 1572 C CA . LYS A 1 192 ? -35.240 -5.940 20.816 1.00 73.50 192 LYS A CA 1
ATOM 1573 C C . LYS A 1 192 ? -35.056 -6.755 22.105 1.00 73.50 192 LYS A C 1
ATOM 1575 O O . LYS A 1 192 ? -35.360 -7.947 22.082 1.00 73.50 192 LYS A O 1
ATOM 1580 N N . SER A 1 193 ? -34.540 -6.143 23.174 1.00 57.22 193 SER A N 1
ATOM 1581 C CA . SER A 1 193 ? -34.418 -6.733 24.515 1.00 57.22 193 SER A CA 1
ATOM 1582 C C . SER A 1 193 ? -35.519 -6.231 25.435 1.00 57.22 193 SER A C 1
ATOM 1584 O O . SER A 1 193 ? -35.756 -6.953 26.427 1.00 57.22 193 SER A O 1
#

InterPro domains:
  IPR009071 High mobility group box domain [PF00505] (109-181)
  IPR009071 High mobility group box domain [PS50118] (109-182)
  IPR009071 High mobility group box domain [SM00398] (108-183)
  IPR036910 High mobility group box domain superfamily [G3DSA:1.10.30.10] (95-191)
  IPR036910 High mobility group box domain superfamily [SSF47095] (96-183)
  IPR050342 High Mobility Group Box (HMGB) [PTHR48112] (84-189)

Organism: Tigriopus californicus (NCBI:txid6832)

Sequence (193 aa):
MGRMMPKTDNEHLANRIYEIQTLIKKERRKKRLLMMKLDQIGDNYRNVPIIMPPKEVENFQLAMASGGLYGKGDKNASGAPKRKPGRPPKGPVGRPPKKPKEGKDPNLPKRPQNPFFQYCQEQRARVHREYQREQNVELSKKELTKILAQRWHEMGSEQKKIYNLLFEEEKQRYSANISEYQLAKAKESLLKS

Solvent-accessible surface area (backbone atoms only — not comparable to full-atom values): 12036 Å² total; per-residue (Å²): 134,83,85,78,77,71,71,65,61,59,52,56,50,50,53,53,51,50,52,52,52,48,50,53,52,49,52,54,50,52,53,49,55,50,50,53,55,39,55,74,73,67,56,66,72,88,76,52,80,85,77,67,56,71,73,56,46,52,54,50,50,53,40,56,73,68,74,58,87,79,81,80,80,86,79,90,72,95,72,82,87,78,78,76,80,77,82,77,81,82,64,90,76,73,73,76,79,76,72,80,78,72,79,70,63,87,79,58,70,74,79,62,59,56,36,70,54,51,51,47,63,66,44,47,62,53,54,52,52,51,42,36,70,77,67,70,43,88,73,52,75,69,53,52,51,51,54,49,51,51,54,57,67,74,46,53,70,69,66,50,47,54,36,46,51,54,32,52,53,42,41,52,53,40,55,54,50,44,50,53,44,51,53,50,52,52,53,53,54,62,76,75,108

Nearest PDB structures (foldseek):
  3fgh-assembly1_A  TM=8.656E-01  e=7.783E-02  Homo sapiens
  2ly4-assembly1_A  TM=7.035E-01  e=7.783E-02  Homo sapiens
  2rtu-assembly1_A  TM=5.843E-01  e=9.419E-02  Homo sapiens
  7qiz-assembly1_T  TM=2.058E-01  e=9.159E+00  Solanum lycopersicum

Mean predicted aligned error: 19.86 Å

Foldseek 3Di:
DDDDDDPVVVVVVVVVVVVVVVVVVVVVVVVVVVVVVCVVVVHPVVPDPPPDPPVVVVVVVVCVVVVDDDDPDDDDDDDDDPDDDDDDPDDPPDDPPDDPPDDDPPLQDDQQDQLLVVQLVVCLVVVQVVCCVPVVDRDDSVVSSVVSVVVVVVDDPVVSVVSVVVRVVVNVVSVVSNVVVVVVVVVVVVVVD

Secondary structure (DSSP, 8-state):
------HHHHHHHHHHHHHHHHHHHHHHHHHHHHHHHHHHHT--TTTS-----HHHHHHHHHHHHTT-S-----------------PPP-----PPPP-------TTSPPPPPPHHHHHHHHHHHHHHHHHHHHH-----HHHHHHHHHHHHHHS-HHHHHHHHHHHHHHHHHHHHHHHHHHHHHHHHHHHT-

Radius of gyration: 28.46 Å; Cα contacts (8 Å, |Δi|>4): 52; chains: 1; bounding box: 90×53×67 Å